Protein AF-0000000075095944 (afdb_homodimer)

Nearest PDB structures (foldseek):
  3bt4-assembly1_A  TM=8.908E-01  e=9.122E-13  Antheraea mylitta
  3zxb-assembly1_A  TM=4.868E-01  e=3.967E-02  Cupiennius salei
  3bt4-assembly1_A  TM=8.916E-01  e=9.122E-13  Antheraea mylitta
  3zxb-assembly1_A  TM=4.865E-01  e=3.967E-02  Cupiennius salei

Sequence (210 aa):
MRTSLVLLLLACVVAVAYGDLVCGSSYCRQHPCASPVAASSCRNPSVYRPNHAGKCACCPACVTFLSEGAACKTYSKELGETPSAICREPLRCVRGVCVKITPRRMRTSLVLLLLACVVAVAYGDLVCGSSYCRQHPCASPVAASSCRNPSVYRPNHAGKCACCPACVTFLSEGAACKTYSKELGETPSAICREPLRCVRGVCVKITPRR

Secondary structure (DSSP, 8-state):
-HHHHHHHHHHHHHHHTTTTTSSTTTHHHHS--SSPPPGGG--TT-EEEEEEESGGG-EEEEEEEEPTT-B-----TTTT---SEEEPTTEEEETTEEEE-----/-HHHHHHHHHHHHHHHTTTTTTTTTTHHHHS--SSPPPGGG--TT-EEEEEEESGGG-EEEEEEEEPTT-B-----TTTT---SEEEPTTEEEETTEEEE-----

pLDDT: mean 84.89, std 16.41, range [41.44, 97.81]

Organism: Spodoptera litura (NCBI:txid69820)

Foldseek 3Di:
DVVVVVVVVVVVVVPVCVPCPQCPPCNLVVPPDPDADDQVVADPPWGWDAQFFFALSSGIDTAHEDEFFDFDDDDDSNVRDGDRYAHDPPWHQDPRGTHRDPPPD/DVVVVVVVVVVVVVPVCVPCPQCPPCNLVVPPDPDADDQVVADPPWGWDAQFFFALSSGIDTAHEDEFFDFDDDDDSNVRDGDRYAHDPPWHQDPRGTHRDPPPD

Solvent-accessible surface area (backbone atoms only — not comparable to full-atom values): 11762 Å² tota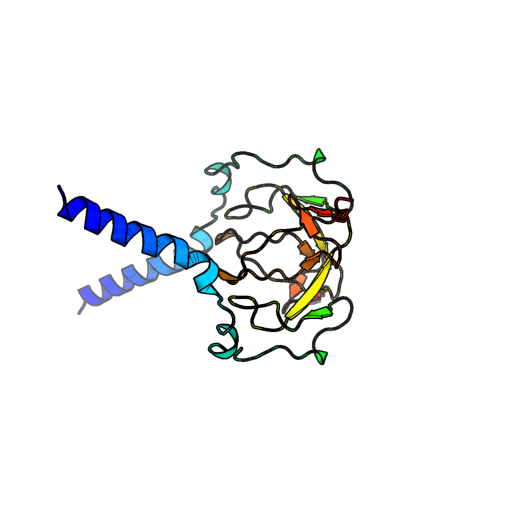l; per-residue (Å²): 113,71,64,58,50,53,54,51,55,56,57,55,65,61,56,70,58,50,72,75,48,70,50,40,96,57,40,47,79,78,52,66,64,91,78,61,60,56,63,85,74,35,45,78,67,16,40,63,36,66,66,42,22,47,62,50,20,49,21,30,36,52,27,19,72,34,54,80,42,20,27,34,70,87,68,45,33,74,77,31,45,51,75,24,57,44,48,36,83,80,31,39,68,54,96,41,25,12,35,77,69,70,76,80,125,114,70,66,58,47,53,53,51,54,57,55,56,65,60,56,69,58,50,73,75,48,70,44,48,96,55,39,45,79,77,52,66,63,90,77,62,61,58,64,85,73,34,45,77,68,16,39,64,37,70,65,42,22,49,62,51,20,48,21,32,36,50,27,20,70,34,52,78,40,21,24,35,70,89,68,47,32,76,78,31,44,52,74,24,56,44,50,38,83,82,32,38,68,53,95,40,24,14,36,76,70,71,76,82,125

InterPro domains:
  IPR021066 Fungal protease inhibitor-1 [PF12190] (12-101)
  IPR053741 Serine and fungal protease inhibitor [G3DSA:2.10.80.20] (20-105)

Radius of gyration: 22.37 Å; Cα contacts (8 Å, |Δi|>4): 365; chains: 2; bounding box: 51×60×60 Å

Structure (mmCIF, N/CA/C/O backbone):
data_AF-0000000075095944-model_v1
#
loop_
_entity.id
_entity.type
_entity.pdbx_description
1 polymer 'Fungal protease inhibitor-1-like'
#
loop_
_atom_site.group_PDB
_atom_site.id
_atom_site.type_symbol
_atom_site.label_atom_id
_atom_site.label_alt_id
_atom_site.label_comp_id
_atom_site.label_asym_id
_atom_site.label_entity_id
_atom_site.label_seq_id
_atom_site.pdbx_PDB_ins_code
_atom_site.Cartn_x
_atom_site.Cartn_y
_atom_site.Cartn_z
_atom_site.occupancy
_atom_site.B_iso_or_equiv
_atom_site.auth_seq_id
_atom_site.auth_comp_id
_atom_site.auth_asym_id
_atom_site.auth_atom_id
_atom_site.pdbx_PDB_model_num
ATOM 1 N N . MET A 1 1 ? 21.328 -34.875 32.5 1 42.09 1 MET A N 1
ATOM 2 C CA . MET A 1 1 ? 21.75 -34.031 31.375 1 42.09 1 MET A CA 1
ATOM 3 C C . MET A 1 1 ? 21.156 -34.531 30.062 1 42.09 1 MET A C 1
ATOM 5 O O . MET A 1 1 ? 21.141 -33.812 29.062 1 42.09 1 MET A O 1
ATOM 9 N N . ARG A 1 2 ? 20.922 -35.938 30.031 1 61.09 2 ARG A N 1
ATOM 10 C CA . ARG A 1 2 ? 20.484 -36.5 28.75 1 61.09 2 ARG A CA 1
ATOM 11 C C . ARG A 1 2 ? 19.062 -36.062 28.422 1 61.09 2 ARG A C 1
ATOM 13 O O . ARG A 1 2 ? 18.703 -35.906 27.25 1 61.09 2 ARG A O 1
ATOM 20 N N . THR A 1 3 ? 18.25 -35.812 29.328 1 66 3 THR A N 1
ATOM 21 C CA . THR A 1 3 ? 16.859 -35.469 29.109 1 66 3 THR A CA 1
ATOM 22 C C . THR A 1 3 ? 16.734 -34 28.688 1 66 3 THR A C 1
ATOM 24 O O . THR A 1 3 ? 15.859 -33.656 27.891 1 66 3 THR A O 1
ATOM 27 N N . SER A 1 4 ? 17.688 -33.281 29.203 1 66.62 4 SER A N 1
ATOM 28 C CA . SER A 1 4 ? 17.625 -31.859 28.844 1 66.62 4 SER A CA 1
ATOM 29 C C . SER A 1 4 ? 18.016 -31.641 27.391 1 66.62 4 SER A C 1
ATOM 31 O O . SER A 1 4 ? 17.5 -30.75 26.734 1 66.62 4 SER A O 1
ATOM 33 N N . LEU A 1 5 ? 18.859 -32.562 26.938 1 61.19 5 LEU A N 1
ATOM 34 C CA . LEU A 1 5 ? 19.297 -32.438 25.562 1 61.19 5 LEU A CA 1
ATOM 35 C C . LEU A 1 5 ? 18.203 -32.844 24.578 1 61.19 5 LEU A C 1
ATOM 37 O O . LEU A 1 5 ? 18.016 -32.219 23.531 1 61.19 5 LEU A O 1
ATOM 41 N N . VAL A 1 6 ? 17.406 -33.844 24.984 1 63.25 6 VAL A N 1
ATOM 42 C CA . VAL A 1 6 ? 16.344 -34.344 24.125 1 63.25 6 VAL A CA 1
ATOM 43 C C . VAL A 1 6 ? 15.211 -33.312 24.078 1 63.25 6 VAL A C 1
ATOM 45 O O . VAL A 1 6 ? 14.641 -33.062 23.016 1 63.25 6 VAL A O 1
ATOM 48 N N . LEU A 1 7 ? 15.016 -32.625 25.141 1 63.16 7 LEU A N 1
ATOM 49 C CA . LEU A 1 7 ? 13.977 -31.609 25.172 1 63.16 7 LEU A CA 1
ATOM 50 C C . LEU A 1 7 ? 14.398 -30.391 24.359 1 63.16 7 LEU A C 1
ATOM 52 O O . LEU A 1 7 ? 13.578 -29.797 23.656 1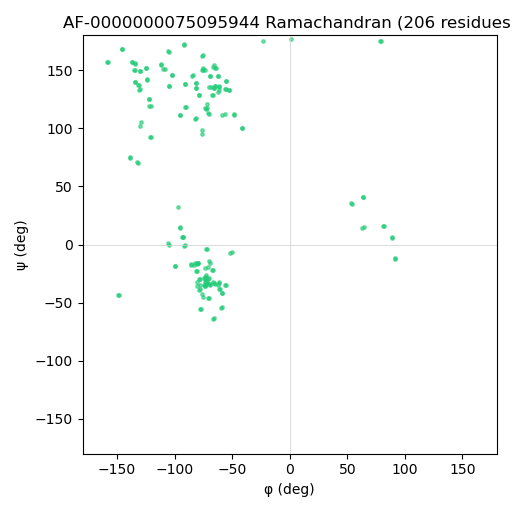 63.16 7 LEU A O 1
ATOM 56 N N . LEU A 1 8 ? 15.727 -30.172 24.375 1 62.16 8 LEU A N 1
ATOM 57 C CA . LEU A 1 8 ? 16.234 -29.062 23.578 1 62.16 8 LEU A CA 1
ATOM 58 C C . LEU A 1 8 ? 16.203 -29.406 22.094 1 62.16 8 LEU A C 1
ATOM 60 O O . LEU A 1 8 ? 15.906 -28.531 21.266 1 62.16 8 LEU A O 1
ATOM 64 N N . LEU A 1 9 ? 16.453 -30.672 21.719 1 60.34 9 LEU A N 1
ATOM 65 C CA . LEU A 1 9 ? 16.422 -31.094 20.312 1 60.34 9 LEU A CA 1
ATOM 66 C C . LEU A 1 9 ? 14.992 -31.062 19.781 1 60.34 9 LEU A C 1
ATOM 68 O O . LEU A 1 9 ? 14.766 -30.688 18.625 1 60.34 9 LEU A O 1
ATOM 72 N N . LEU A 1 10 ? 14.008 -31.359 20.594 1 57.88 10 LEU A N 1
ATOM 73 C CA . LEU A 1 10 ? 12.617 -31.359 20.156 1 57.88 10 LEU A CA 1
ATOM 74 C C . LEU A 1 10 ? 12.102 -29.938 20 1 57.88 10 LEU A C 1
ATOM 76 O O . LEU A 1 10 ? 11.32 -29.656 19.078 1 57.88 10 LEU A O 1
ATOM 80 N N . ALA A 1 11 ? 12.641 -29.016 20.766 1 58.44 11 ALA A N 1
ATOM 81 C CA . ALA A 1 11 ? 12.195 -27.625 20.672 1 58.44 11 ALA A CA 1
ATOM 82 C C . ALA A 1 11 ? 12.719 -26.969 19.391 1 58.44 11 ALA A C 1
ATOM 84 O O . ALA A 1 11 ? 12.047 -26.125 18.797 1 58.44 11 ALA A O 1
ATOM 85 N N . CYS A 1 12 ? 13.852 -27.375 18.875 1 54.91 12 CYS A N 1
ATOM 86 C CA . CYS A 1 12 ? 14.453 -26.734 17.719 1 54.91 12 CYS A CA 1
ATOM 87 C C . CYS A 1 12 ? 13.758 -27.156 16.422 1 54.91 12 CYS A C 1
ATOM 89 O O . CYS A 1 12 ? 13.773 -26.422 15.438 1 54.91 12 CYS A O 1
ATOM 91 N N . VAL A 1 13 ? 13.367 -28.406 16.312 1 54.84 13 VAL A N 1
ATOM 92 C CA . VAL A 1 13 ? 12.766 -28.906 15.086 1 54.84 13 VAL A CA 1
ATOM 93 C C . VAL A 1 13 ? 11.406 -28.25 14.867 1 54.84 13 VAL A C 1
ATOM 95 O O . VAL A 1 13 ? 10.867 -28.266 13.758 1 54.84 13 VAL A O 1
ATOM 98 N N . VAL A 1 14 ? 10.773 -27.734 15.945 1 53.66 14 VAL A N 1
ATOM 99 C CA . VAL A 1 14 ? 9.43 -27.203 15.766 1 53.66 14 VAL A CA 1
ATOM 100 C C . VAL A 1 14 ? 9.5 -25.797 15.188 1 53.66 14 VAL A C 1
ATOM 102 O O . VAL A 1 14 ? 8.492 -25.25 14.75 1 53.66 14 VAL A O 1
ATOM 105 N N . ALA A 1 15 ? 10.617 -25.125 15.367 1 50.12 15 ALA A N 1
ATOM 106 C CA . ALA A 1 15 ? 10.656 -23.734 14.93 1 50.12 15 ALA A CA 1
ATOM 107 C C . ALA A 1 15 ? 10.773 -23.656 13.406 1 50.12 15 ALA A C 1
ATOM 109 O O . ALA A 1 15 ? 10.289 -22.703 12.797 1 50.12 15 ALA A O 1
ATOM 110 N N . VAL A 1 16 ? 11.617 -24.422 12.734 1 51.78 16 VAL A N 1
ATOM 111 C CA . VAL A 1 16 ? 11.898 -24.25 11.312 1 51.78 16 VAL A CA 1
ATOM 112 C C . VAL A 1 16 ? 10.625 -24.469 10.5 1 51.78 16 VAL A C 1
ATOM 114 O O . VAL A 1 16 ? 10.469 -23.906 9.414 1 51.78 16 VAL A O 1
ATOM 117 N N . ALA A 1 17 ? 9.805 -25.312 10.875 1 49.69 17 ALA A N 1
ATOM 118 C CA . ALA A 1 17 ? 8.664 -25.656 10.031 1 49.69 17 ALA A CA 1
ATOM 119 C C . ALA A 1 17 ? 7.645 -24.516 10 1 49.69 17 ALA A C 1
ATOM 121 O O . ALA A 1 17 ? 6.645 -24.594 9.281 1 49.69 17 ALA A O 1
ATOM 122 N N . TYR A 1 18 ? 7.852 -23.453 10.758 1 48.62 18 TYR A N 1
ATOM 123 C CA . TYR A 1 18 ? 6.766 -22.5 10.914 1 48.62 18 TYR A CA 1
ATOM 124 C C . TYR A 1 18 ? 6.68 -21.562 9.703 1 48.62 18 TYR A C 1
ATOM 126 O O . TYR A 1 18 ? 5.617 -21.016 9.414 1 48.62 18 TYR A O 1
ATOM 134 N N . GLY A 1 19 ? 7.766 -21.156 9.07 1 49.22 19 GLY A N 1
ATOM 135 C CA . GLY A 1 19 ? 7.652 -20.172 8.008 1 49.22 19 GLY A CA 1
ATOM 136 C C . GLY A 1 19 ? 6.891 -20.672 6.801 1 49.22 19 GLY A C 1
ATOM 137 O O . GLY A 1 19 ? 6.121 -19.922 6.188 1 49.22 19 GLY A O 1
ATOM 138 N N . ASP A 1 20 ? 7.352 -21.719 6.051 1 51.78 20 ASP A N 1
ATOM 139 C CA . ASP A 1 20 ? 6.66 -22.406 4.965 1 51.78 20 ASP A CA 1
ATOM 140 C C . ASP A 1 20 ? 5.254 -22.828 5.387 1 51.78 20 ASP A C 1
ATOM 142 O O . ASP A 1 20 ? 4.387 -23.047 4.539 1 51.78 20 ASP A O 1
ATOM 146 N N . LEU A 1 21 ? 4.957 -22.641 6.617 1 65.81 21 LEU A N 1
ATOM 147 C CA . LEU A 1 21 ? 3.857 -23.328 7.281 1 65.81 21 LEU A CA 1
ATOM 148 C C . LEU A 1 21 ? 2.625 -22.438 7.359 1 65.81 21 LEU A C 1
ATOM 150 O O . LEU A 1 21 ? 1.493 -22.922 7.289 1 65.81 21 LEU A O 1
ATOM 154 N N . VAL A 1 22 ? 2.809 -21.047 7.184 1 81.12 22 VAL A N 1
ATOM 155 C CA . VAL A 1 22 ? 1.573 -20.312 7.449 1 81.12 22 VAL A CA 1
ATOM 156 C C . VAL A 1 22 ? 0.627 -20.453 6.258 1 81.12 22 VAL A C 1
ATOM 158 O O . VAL A 1 22 ? -0.536 -20.828 6.422 1 81.12 22 VAL A O 1
ATOM 161 N N . CYS A 1 23 ? 1.106 -20.062 4.945 1 88.5 23 CYS A N 1
ATOM 162 C CA . CYS A 1 23 ? 0.227 -20.094 3.783 1 88.5 23 CYS A CA 1
ATOM 163 C C . CYS A 1 23 ? 0.398 -21.375 2.992 1 88.5 23 CYS A C 1
ATOM 165 O O . CYS A 1 23 ? -0.165 -21.531 1.905 1 88.5 23 CYS A O 1
ATOM 167 N N . GLY A 1 24 ? 0.68 -22.469 3.48 1 83.62 24 GLY A N 1
ATOM 168 C CA . GLY A 1 24 ? 0.837 -23.719 2.76 1 83.62 24 GLY A CA 1
ATOM 169 C C . GLY A 1 24 ? 0.109 -23.734 1.429 1 83.62 24 GLY A C 1
ATOM 170 O O . GLY A 1 24 ? -0.622 -22.797 1.102 1 83.62 24 GLY A O 1
ATOM 171 N N . SER A 1 25 ? 0.213 -24.812 0.516 1 87.69 25 SER A N 1
ATOM 172 C CA . SER A 1 25 ? -0.379 -24.922 -0.813 1 87.69 25 SER A CA 1
ATOM 173 C C . SER A 1 25 ? -1.892 -25.094 -0.732 1 87.69 25 SER A C 1
ATOM 175 O O . SER A 1 25 ? -2.605 -24.828 -1.698 1 87.69 25 SER A O 1
ATOM 177 N N . SER A 1 26 ? -2.342 -25.484 0.381 1 91.31 26 SER A N 1
ATOM 178 C CA . SER A 1 26 ? -3.768 -25.766 0.498 1 91.31 26 SER A CA 1
ATOM 179 C C . SER A 1 26 ? -4.492 -24.672 1.266 1 91.31 26 SER A C 1
ATOM 181 O O . SER A 1 26 ? -5.715 -24.703 1.404 1 91.31 26 SER A O 1
ATOM 183 N N . TYR A 1 27 ? -3.781 -23.688 1.665 1 94.06 27 TYR A N 1
ATOM 184 C CA . TYR A 1 27 ? -4.359 -22.688 2.555 1 94.06 27 TYR A CA 1
ATOM 185 C C . TYR A 1 27 ? -5.566 -22.016 1.909 1 94.06 27 TYR A C 1
ATOM 187 O O . TYR A 1 27 ? -6.637 -21.938 2.516 1 94.06 27 TYR A O 1
ATOM 195 N N . CYS A 1 28 ? -5.434 -21.469 0.75 1 94.94 28 CYS A N 1
ATOM 196 C CA . CYS A 1 28 ? -6.504 -20.734 0.092 1 94.94 28 CYS A CA 1
ATOM 197 C C . CYS A 1 28 ? -7.723 -21.625 -0.142 1 94.94 28 CYS A C 1
ATOM 199 O O . CYS A 1 28 ? -8.859 -21.156 -0.062 1 94.94 28 CYS A O 1
ATOM 201 N N . ARG A 1 29 ? -7.566 -22.922 -0.505 1 94.44 29 ARG A N 1
ATOM 202 C CA . ARG A 1 29 ? -8.672 -23.859 -0.665 1 94.44 29 ARG A CA 1
ATOM 203 C C . ARG A 1 29 ? -9.469 -24 0.63 1 94.44 29 ARG A C 1
ATOM 205 O O . ARG A 1 29 ? -10.695 -24.109 0.604 1 94.44 29 ARG A O 1
ATOM 212 N N . GLN A 1 30 ? -8.805 -24.062 1.693 1 94.69 30 GLN A N 1
ATOM 213 C CA . GLN A 1 30 ? -9.422 -24.266 3 1 94.69 30 GLN A CA 1
ATOM 214 C C . GLN A 1 30 ? -10 -22.953 3.541 1 94.69 30 GLN A C 1
ATOM 216 O O . GLN A 1 30 ? -10.797 -22.969 4.48 1 94.69 30 GLN A O 1
ATOM 221 N N . HIS A 1 31 ? -9.602 -21.797 2.979 1 94.25 31 HIS A N 1
ATOM 222 C CA . HIS A 1 31 ? -10.047 -20.484 3.42 1 94.25 31 HIS A CA 1
ATOM 223 C C . HIS A 1 31 ? -10.492 -19.625 2.24 1 94.25 31 HIS A C 1
ATOM 225 O O . HIS A 1 31 ? -9.82 -18.656 1.885 1 94.25 31 HIS A O 1
ATOM 231 N N . PRO A 1 32 ? -11.602 -19.969 1.631 1 93.69 32 PRO A N 1
ATOM 232 C CA . PRO A 1 32 ? -12.078 -19.203 0.47 1 93.69 32 PRO A CA 1
ATOM 233 C C . PRO A 1 32 ? -12.484 -17.781 0.825 1 93.69 32 PRO A C 1
ATOM 235 O O . PRO A 1 32 ? -12.867 -17.5 1.967 1 93.69 32 PRO A O 1
ATOM 238 N N . CYS A 1 33 ? -12.406 -16.906 -0.17 1 94 33 CYS A N 1
ATOM 239 C CA . CYS A 1 33 ? -12.805 -15.516 0.027 1 94 33 CYS A CA 1
ATOM 240 C C . CYS A 1 33 ? -14.312 -15.391 0.191 1 94 33 CYS A C 1
ATOM 242 O O . CYS A 1 33 ? -15.07 -16.047 -0.523 1 94 33 CYS A O 1
ATOM 244 N N . ALA A 1 34 ? -14.773 -14.648 1.104 1 92.5 34 ALA A N 1
ATOM 245 C CA . ALA A 1 34 ? -16.203 -14.492 1.368 1 92.5 34 ALA A CA 1
ATOM 246 C C . ALA A 1 34 ? -16.891 -13.711 0.248 1 92.5 34 ALA A C 1
ATOM 248 O O . ALA A 1 34 ? -17.984 -14.078 -0.195 1 92.5 34 ALA A O 1
ATOM 249 N N . SER A 1 35 ? -16.312 -12.562 -0.228 1 92.38 35 SER A N 1
ATOM 250 C CA . SER A 1 35 ? -16.891 -11.711 -1.261 1 92.38 35 SER A CA 1
ATOM 251 C C . SER A 1 35 ? -15.82 -11.227 -2.234 1 92.38 35 SER A C 1
ATOM 253 O O . SER A 1 35 ? -15.406 -10.062 -2.186 1 92.38 35 SER A O 1
ATOM 255 N N . PRO A 1 36 ? -15.398 -12.156 -3.107 1 95.12 36 PRO A N 1
ATOM 256 C CA . PRO A 1 36 ? -14.344 -11.773 -4.051 1 95.12 36 PRO A CA 1
ATOM 257 C C . PRO A 1 36 ? -14.797 -10.711 -5.047 1 95.12 36 PRO A C 1
ATOM 259 O O . PRO A 1 36 ? -15.93 -10.758 -5.527 1 95.12 36 PRO A O 1
ATOM 262 N N . VAL A 1 37 ? -13.914 -9.719 -5.219 1 94.94 37 VAL A N 1
ATOM 263 C CA . VAL A 1 37 ? -14.211 -8.688 -6.207 1 94.94 37 VAL A CA 1
ATOM 264 C C . VAL A 1 37 ? -14.297 -9.312 -7.598 1 94.94 37 VAL A C 1
ATOM 266 O O . VAL A 1 37 ? -13.539 -10.227 -7.922 1 94.94 37 VAL A O 1
ATOM 269 N N . ALA A 1 38 ? -15.18 -8.797 -8.414 1 96.31 38 ALA A N 1
ATOM 270 C CA . ALA A 1 38 ? -15.312 -9.273 -9.789 1 96.31 38 ALA A CA 1
ATOM 271 C C . ALA A 1 38 ? -14.32 -8.578 -10.711 1 96.31 38 ALA A C 1
ATOM 273 O O . ALA A 1 38 ? -13.992 -7.41 -10.508 1 96.31 38 ALA A O 1
ATOM 274 N N . ALA A 1 39 ? -13.812 -9.344 -11.734 1 96.56 39 ALA A N 1
ATOM 275 C CA . ALA A 1 39 ? -12.891 -8.773 -12.711 1 96.56 39 ALA A CA 1
ATOM 276 C C . ALA A 1 39 ? -13.484 -7.535 -13.375 1 96.56 39 ALA A C 1
ATOM 278 O O . ALA A 1 39 ? -12.781 -6.562 -13.648 1 96.56 39 ALA A O 1
ATOM 279 N N . SER A 1 40 ? -14.805 -7.555 -13.586 1 96.5 40 SER A N 1
ATOM 280 C CA . SER A 1 40 ? -15.5 -6.469 -14.273 1 96.5 40 SER A CA 1
ATOM 281 C C . SER A 1 40 ? -15.531 -5.207 -13.422 1 96.5 40 SER A C 1
ATOM 283 O O . SER A 1 40 ? -15.797 -4.117 -13.93 1 96.5 40 SER A O 1
ATOM 285 N N . SER A 1 41 ? -15.25 -5.336 -12.133 1 95.38 41 SER A N 1
ATOM 286 C CA . SER A 1 41 ? -15.305 -4.188 -11.242 1 95.38 41 SER A CA 1
ATOM 287 C C . SER A 1 41 ? -14.047 -3.328 -11.367 1 95.38 41 SER A C 1
ATOM 289 O O . SER A 1 41 ? -14.016 -2.189 -10.898 1 95.38 41 SER A O 1
ATOM 291 N N . CYS A 1 42 ? -12.992 -3.852 -11.953 1 96.88 42 CYS A N 1
ATOM 292 C CA . CYS A 1 42 ? -11.742 -3.119 -12.133 1 96.88 42 CYS A CA 1
ATOM 293 C C . CYS A 1 42 ? -11.727 -2.396 -13.477 1 96.88 42 CYS A C 1
ATOM 295 O O . CYS A 1 42 ? -11.852 -3.027 -14.531 1 96.88 42 CYS A O 1
ATOM 297 N N . ARG A 1 43 ? -11.641 -1.115 -13.289 1 95.12 43 ARG A N 1
ATOM 298 C CA . ARG A 1 43 ? -11.625 -0.315 -14.516 1 95.12 43 ARG A CA 1
ATOM 299 C C . ARG A 1 43 ? -10.266 0.342 -14.719 1 95.12 43 ARG A C 1
ATOM 301 O O . ARG A 1 43 ? -9.57 0.673 -13.758 1 95.12 43 ARG A O 1
ATOM 308 N N . ASN A 1 44 ? -10.008 0.609 -15.922 1 94.94 44 ASN A N 1
ATOM 309 C CA . ASN A 1 44 ? -8.758 1.302 -16.219 1 94.94 44 ASN A CA 1
ATOM 310 C C . ASN A 1 44 ? -8.617 2.574 -15.383 1 94.94 44 ASN A C 1
ATOM 312 O O . ASN A 1 44 ? -9.57 3.34 -15.242 1 94.94 44 ASN A O 1
ATOM 316 N N . PRO A 1 45 ? -7.422 2.84 -14.734 1 96.06 45 PRO A N 1
ATOM 317 C CA . PRO A 1 45 ? -6.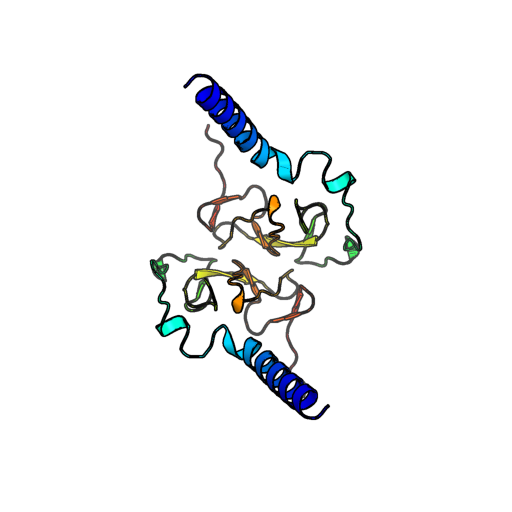133 2.18 -14.969 1 96.06 45 PRO A CA 1
ATOM 318 C C . PRO A 1 45 ? -5.898 1 -14.031 1 96.06 45 PRO A C 1
ATOM 320 O O . PRO A 1 45 ? -4.812 0.411 -14.031 1 96.06 45 PRO A O 1
ATOM 323 N N . SER A 1 46 ? -6.879 0.631 -13.234 1 96 46 SER A N 1
ATOM 324 C CA . SER A 1 46 ? -6.723 -0.5 -12.328 1 96 46 SER A CA 1
ATOM 325 C C . SER A 1 46 ? -6.809 -1.826 -13.078 1 96 46 SER A C 1
ATOM 327 O O . SER A 1 46 ? -7.461 -1.915 -14.125 1 96 46 SER A O 1
ATOM 329 N N . VAL A 1 47 ? -6.105 -2.807 -12.539 1 96.69 47 VAL A N 1
ATOM 330 C CA . VAL A 1 47 ? -6.074 -4.125 -13.164 1 96.69 47 VAL A CA 1
ATOM 331 C C . VAL A 1 47 ? -6.516 -5.184 -12.156 1 96.69 47 VAL A C 1
ATOM 333 O O . VAL A 1 47 ? -6.156 -5.117 -10.977 1 96.69 47 VAL A O 1
ATOM 336 N N . TYR A 1 48 ? -7.293 -6.168 -12.742 1 97.31 48 TYR A N 1
ATOM 337 C CA . TYR A 1 48 ? -7.762 -7.27 -11.906 1 97.31 48 TYR A CA 1
ATOM 338 C C . TYR A 1 48 ? -6.652 -8.289 -11.68 1 97.31 48 TYR A C 1
ATOM 340 O O . TYR A 1 48 ? -6.027 -8.758 -12.633 1 97.31 48 TYR A O 1
ATOM 348 N N . ARG A 1 49 ? -6.441 -8.609 -10.406 1 96.5 49 ARG A N 1
ATOM 349 C CA . ARG A 1 49 ? -5.52 -9.68 -10.039 1 96.5 49 ARG A CA 1
ATOM 350 C C . ARG A 1 49 ? -6.223 -10.75 -9.211 1 96.5 49 ARG A C 1
ATOM 352 O O . ARG A 1 49 ? -6.73 -10.461 -8.125 1 96.5 49 ARG A O 1
ATOM 359 N N . PRO A 1 50 ? -6.164 -11.969 -9.609 1 94.94 50 PRO A N 1
ATOM 360 C CA . PRO A 1 50 ? -6.93 -13.016 -8.938 1 94.94 50 PRO A CA 1
ATOM 361 C C . PRO A 1 50 ? -6.352 -13.391 -7.57 1 94.94 50 PRO A C 1
ATOM 363 O O . PRO A 1 50 ? -7.082 -13.836 -6.688 1 94.94 50 PRO A O 1
ATOM 366 N N . ASN A 1 51 ? -5.078 -13.398 -7.348 1 92.38 51 ASN A N 1
ATOM 367 C CA . ASN A 1 51 ? -4.383 -13.719 -6.109 1 92.38 51 ASN A CA 1
ATOM 368 C C . ASN A 1 51 ? -3.541 -12.547 -5.613 1 92.38 51 ASN A C 1
ATOM 370 O O . ASN A 1 51 ? -2.361 -12.438 -5.953 1 92.38 51 ASN A O 1
ATOM 374 N N . HIS A 1 52 ? -4.297 -11.789 -4.742 1 94.25 52 HIS A N 1
ATOM 375 C CA . HIS A 1 52 ? -3.6 -10.562 -4.367 1 94.25 52 HIS A CA 1
ATOM 376 C C . HIS A 1 52 ? -3.961 -10.133 -2.949 1 94.25 52 HIS A C 1
ATOM 378 O O . HIS A 1 52 ? -3.086 -9.758 -2.17 1 94.25 52 HIS A O 1
ATOM 384 N N . ALA A 1 53 ? -5.195 -10.219 -2.658 1 93.31 53 ALA A N 1
ATOM 385 C CA . ALA A 1 53 ? -5.672 -9.641 -1.404 1 93.31 53 ALA A CA 1
ATOM 386 C C . ALA A 1 53 ? -5.969 -10.727 -0.376 1 93.31 53 ALA A C 1
ATOM 388 O O . ALA A 1 53 ? -6.008 -11.914 -0.713 1 93.31 53 ALA A O 1
ATOM 389 N N . GLY A 1 54 ? -6.129 -10.195 0.892 1 91.12 54 GLY A N 1
ATOM 390 C CA . GLY A 1 54 ? -6.406 -11.141 1.966 1 91.12 54 GLY A CA 1
ATOM 391 C C . GLY A 1 54 ? -5.172 -11.867 2.457 1 91.12 54 GLY A C 1
ATOM 392 O O . GLY A 1 54 ? -4.078 -11.672 1.921 1 91.12 54 GLY A O 1
ATOM 393 N N . LYS A 1 55 ? -5.473 -12.695 3.586 1 92.38 55 LYS A N 1
ATOM 394 C CA . LYS A 1 55 ? -4.375 -13.492 4.117 1 92.38 55 LYS A CA 1
ATOM 395 C C . LYS A 1 55 ? -3.865 -14.484 3.074 1 92.38 55 LYS A C 1
ATOM 397 O O . LYS A 1 55 ? -4.656 -15.125 2.381 1 92.38 55 LYS A O 1
ATOM 402 N N . CYS A 1 56 ? -2.5 -14.539 2.865 1 94.31 56 CYS A N 1
ATOM 403 C CA . CYS A 1 56 ? -1.789 -15.422 1.945 1 94.31 56 CYS A CA 1
ATOM 404 C C . CYS A 1 56 ? -2.166 -15.117 0.5 1 94.31 56 CYS A C 1
ATOM 406 O O . CYS A 1 56 ? -1.994 -15.961 -0.381 1 94.31 56 CYS A O 1
ATOM 408 N N . ALA A 1 57 ? -2.803 -13.914 0.303 1 93.88 57 ALA A N 1
ATOM 409 C CA . ALA A 1 57 ? -3.125 -13.414 -1.03 1 93.88 57 ALA A CA 1
ATOM 410 C C . ALA A 1 57 ? -4.109 -14.336 -1.741 1 93.88 57 ALA A C 1
ATOM 412 O O . ALA A 1 57 ? -3.969 -14.602 -2.938 1 93.88 57 ALA A O 1
ATOM 413 N N . CYS A 1 58 ? -5.098 -14.828 -1.021 1 95.94 58 CYS A N 1
ATOM 414 C CA . CYS A 1 58 ? -6.031 -15.805 -1.58 1 95.94 58 CYS A CA 1
ATOM 415 C C . CYS A 1 58 ? -7.133 -15.109 -2.369 1 95.94 58 CYS A C 1
ATOM 417 O O . CYS A 1 58 ? -7.832 -15.742 -3.162 1 95.94 58 CYS A O 1
ATOM 419 N N . CYS A 1 59 ? -7.359 -13.883 -2.219 1 96.88 59 CYS A N 1
ATOM 420 C CA . CYS A 1 59 ? -8.516 -13.18 -2.758 1 96.88 59 CYS A CA 1
ATOM 421 C C . CYS A 1 59 ? -8.117 -12.266 -3.906 1 96.88 59 CYS A C 1
ATOM 423 O O . CYS A 1 59 ? -6.984 -11.773 -3.949 1 96.88 59 CYS A O 1
ATOM 425 N N . PRO A 1 60 ? -9.039 -12.031 -4.84 1 97.19 60 PRO A N 1
ATOM 426 C CA . PRO A 1 60 ? -8.75 -11.086 -5.926 1 97.19 60 PRO A CA 1
ATOM 427 C C . PRO A 1 60 ? -8.82 -9.633 -5.48 1 97.19 60 PRO A C 1
ATOM 429 O O . PRO A 1 60 ? -9.367 -9.336 -4.414 1 97.19 60 PRO A O 1
ATOM 432 N N . ALA A 1 61 ? -8.258 -8.789 -6.254 1 96.75 61 ALA A N 1
ATOM 433 C CA . ALA A 1 61 ? -8.32 -7.352 -6.004 1 96.75 61 ALA A CA 1
ATOM 434 C C . ALA A 1 61 ? -8.055 -6.562 -7.285 1 96.75 61 ALA A C 1
ATOM 436 O O . ALA A 1 61 ? -7.523 -7.098 -8.258 1 96.75 61 ALA A O 1
ATOM 437 N N . CYS A 1 62 ? -8.539 -5.328 -7.293 1 97.31 62 CYS A N 1
ATOM 438 C CA . CYS A 1 62 ? -8.039 -4.355 -8.266 1 97.31 62 CYS A CA 1
ATOM 439 C C . CYS A 1 62 ? -6.723 -3.748 -7.801 1 97.31 62 CYS A C 1
ATOM 441 O O . CYS A 1 62 ? -6.586 -3.369 -6.633 1 97.31 62 CYS A O 1
ATOM 443 N N . VAL A 1 63 ? -5.793 -3.678 -8.703 1 97.5 63 VAL A N 1
ATOM 444 C CA . VAL A 1 63 ? -4.488 -3.156 -8.305 1 97.5 63 VAL A CA 1
ATOM 445 C C . VAL A 1 63 ? -4 -2.145 -9.344 1 97.5 63 VAL A C 1
ATOM 447 O O . VAL A 1 63 ? -4.484 -2.127 -10.477 1 97.5 63 VAL A O 1
ATOM 450 N N . THR A 1 64 ? -3.139 -1.28 -8.914 1 97.69 64 THR A N 1
ATOM 451 C CA . THR A 1 64 ? -2.451 -0.339 -9.789 1 97.69 64 THR A CA 1
ATOM 452 C C . THR A 1 64 ? -1.001 -0.762 -10.008 1 97.69 64 THR A C 1
ATOM 454 O O . THR A 1 64 ? -0.306 -1.124 -9.055 1 97.69 64 THR A O 1
ATOM 457 N N . PHE A 1 65 ? -0.586 -0.658 -11.273 1 97.12 65 PHE A N 1
ATOM 458 C CA . PHE A 1 65 ? 0.796 -1.011 -11.57 1 97.12 65 PHE A CA 1
ATOM 459 C C . PHE A 1 65 ? 1.703 0.209 -11.461 1 97.12 65 PHE A C 1
ATOM 461 O O . PHE A 1 65 ? 1.346 1.298 -11.914 1 97.12 65 PHE A O 1
ATOM 468 N N . LEU A 1 66 ? 2.811 -0.061 -10.883 1 97.31 66 LEU A N 1
ATOM 469 C CA . LEU A 1 66 ? 3.83 0.97 -10.734 1 97.31 66 LEU A CA 1
ATOM 470 C C . LEU A 1 66 ? 4.941 0.791 -11.766 1 97.31 66 LEU A C 1
ATOM 472 O O . LEU A 1 66 ? 5.332 -0.337 -12.07 1 97.31 66 LEU A O 1
ATOM 476 N N . SER A 1 67 ? 5.453 1.889 -12.188 1 96.25 67 SER A N 1
ATOM 477 C CA . SER A 1 67 ? 6.5 1.862 -13.203 1 96.25 67 SER A CA 1
ATOM 478 C C . SER A 1 67 ? 7.887 1.833 -12.57 1 96.25 67 SER A C 1
ATOM 480 O O . SER A 1 67 ? 8.016 1.936 -11.352 1 96.25 67 SER A O 1
ATOM 482 N N . GLU A 1 68 ? 8.875 1.636 -13.531 1 96.75 68 GLU A N 1
ATOM 483 C CA . GLU A 1 68 ? 10.266 1.634 -13.078 1 96.75 68 GLU A CA 1
ATOM 484 C C . GLU A 1 68 ? 10.609 2.93 -12.352 1 96.75 68 GLU A C 1
ATOM 486 O O . GLU A 1 68 ? 10.227 4.016 -12.797 1 96.75 68 GLU A O 1
ATOM 491 N N . GLY A 1 69 ? 11.289 2.779 -11.172 1 97 69 GLY A N 1
ATOM 492 C CA . GLY A 1 69 ? 11.711 3.941 -10.398 1 97 69 GLY A CA 1
ATOM 493 C C . GLY A 1 69 ? 10.695 4.371 -9.359 1 97 69 GLY A C 1
ATOM 494 O O . GLY A 1 69 ? 11 5.184 -8.484 1 97 69 GLY A O 1
ATOM 495 N N . ALA A 1 70 ? 9.508 3.832 -9.453 1 97.81 70 ALA A N 1
ATOM 496 C CA . ALA A 1 70 ? 8.445 4.211 -8.531 1 97.81 70 ALA A CA 1
ATOM 497 C C . ALA A 1 70 ? 8.734 3.705 -7.121 1 97.81 70 ALA A C 1
ATOM 499 O O . ALA A 1 70 ? 9.344 2.646 -6.949 1 97.81 70 ALA A O 1
ATOM 500 N N . ALA A 1 71 ? 8.32 4.527 -6.133 1 97.38 71 ALA A N 1
ATOM 501 C CA . ALA A 1 71 ? 8.375 4.066 -4.746 1 97.38 71 ALA A CA 1
ATOM 502 C C . ALA A 1 71 ? 7.434 2.889 -4.523 1 97.38 71 ALA A C 1
ATOM 504 O O . ALA A 1 71 ? 6.305 2.887 -5.02 1 97.38 71 ALA A O 1
ATOM 505 N N . CYS A 1 72 ? 7.898 1.922 -3.83 1 96 72 CYS A N 1
ATOM 506 C CA . CYS A 1 72 ? 7.125 0.718 -3.543 1 96 72 CYS A CA 1
ATOM 507 C C . CYS A 1 72 ? 7.461 0.172 -2.16 1 96 72 CYS A C 1
ATOM 509 O O . CYS A 1 72 ? 8.297 0.734 -1.453 1 96 72 CYS A O 1
ATOM 511 N N . LYS A 1 73 ? 6.641 -0.777 -1.715 1 91.06 73 LYS A N 1
ATOM 512 C CA . LYS A 1 73 ? 6.871 -1.48 -0.457 1 91.06 73 LYS A CA 1
ATOM 513 C C . LYS A 1 73 ? 6.68 -2.986 -0.626 1 91.06 73 LYS A C 1
ATOM 515 O O . LYS A 1 73 ? 5.84 -3.426 -1.413 1 91.06 73 LYS A O 1
ATOM 520 N N . THR A 1 74 ? 7.59 -3.646 0.041 1 88.25 74 THR A N 1
ATOM 521 C CA . THR A 1 74 ? 7.402 -5.09 0.113 1 88.25 74 THR A CA 1
ATOM 522 C C . THR A 1 74 ? 6.398 -5.453 1.201 1 88.25 74 THR A C 1
ATOM 524 O O . THR A 1 74 ? 6.438 -4.898 2.301 1 88.25 74 THR A O 1
ATOM 527 N N . TYR A 1 75 ? 5.52 -6.457 0.861 1 85.44 75 TYR A N 1
ATOM 528 C CA . TYR A 1 75 ? 4.441 -6.805 1.78 1 85.44 75 TYR A CA 1
ATOM 529 C C . TYR A 1 75 ? 4.469 -8.289 2.121 1 85.44 75 TYR A C 1
ATOM 531 O O . TYR A 1 75 ? 4.914 -9.109 1.314 1 85.44 75 TYR A O 1
ATOM 539 N N . SER A 1 76 ? 3.963 -8.547 3.33 1 87.69 76 SER A N 1
ATOM 540 C CA . SER A 1 76 ? 3.871 -9.93 3.779 1 87.69 76 SER A CA 1
ATOM 541 C C . SER A 1 76 ? 2.488 -10.508 3.508 1 87.69 76 SER A C 1
ATOM 543 O O . SER A 1 76 ? 1.514 -10.141 4.168 1 87.69 76 SER A O 1
ATOM 545 N N . LYS A 1 77 ? 2.463 -11.461 2.561 1 87 77 LYS A N 1
ATOM 546 C CA . LYS A 1 77 ? 1.183 -12.102 2.285 1 87 77 LYS A CA 1
ATOM 547 C C . LYS A 1 77 ? 0.711 -12.922 3.482 1 87 77 LYS A C 1
ATOM 549 O O . LYS A 1 77 ? -0.492 -13.07 3.705 1 87 77 LYS A O 1
ATOM 554 N N . GLU A 1 78 ? 1.703 -13.5 4.242 1 89.38 78 GLU A N 1
ATOM 555 C CA . GLU A 1 78 ? 1.376 -14.289 5.418 1 89.38 78 GLU A CA 1
ATOM 556 C C . GLU A 1 78 ? 0.647 -13.453 6.465 1 89.38 78 GLU A C 1
ATOM 558 O O . GLU A 1 78 ? -0.211 -13.961 7.191 1 89.38 78 GLU A O 1
ATOM 563 N N . LEU A 1 79 ? 0.999 -12.188 6.504 1 87.06 79 LEU A N 1
ATOM 564 C CA . LEU A 1 79 ? 0.38 -11.312 7.488 1 87.06 79 LEU A CA 1
ATOM 565 C C . LEU A 1 79 ? -0.859 -10.633 6.914 1 87.06 79 LEU A C 1
ATOM 567 O O . LEU A 1 79 ? -1.536 -9.875 7.605 1 87.06 79 LEU A O 1
ATOM 571 N N . GLY A 1 80 ? -1.136 -10.922 5.656 1 86.56 80 GLY A N 1
ATOM 572 C CA . GLY A 1 80 ? -2.318 -10.352 5.031 1 86.56 80 GLY A CA 1
ATOM 573 C C . GLY A 1 80 ? -2.105 -8.93 4.535 1 86.56 80 GLY A C 1
ATOM 574 O O . GLY A 1 80 ? -3.068 -8.188 4.328 1 86.56 80 GLY A O 1
ATOM 575 N N . GLU A 1 81 ? -0.813 -8.516 4.426 1 85.25 81 GLU A N 1
ATOM 576 C CA . GLU A 1 81 ? -0.526 -7.195 3.871 1 85.25 81 GLU A CA 1
ATOM 577 C C . GLU A 1 81 ? -0.778 -7.164 2.367 1 85.25 81 GLU A C 1
ATOM 579 O O . GLU A 1 81 ? -0.226 -7.977 1.622 1 85.25 81 GLU A O 1
ATOM 584 N N . THR A 1 82 ? -1.633 -6.34 1.926 1 85.75 82 THR A N 1
ATOM 585 C CA . THR A 1 82 ? -2.062 -6.332 0.532 1 85.75 82 THR A CA 1
ATOM 586 C C . THR A 1 82 ? -1.992 -4.926 -0.049 1 85.75 82 THR A C 1
ATOM 588 O O . THR A 1 82 ? -2.932 -4.141 0.096 1 85.75 82 THR A O 1
ATOM 591 N N . PRO A 1 83 ? -0.985 -4.656 -0.803 1 89.81 83 PRO A N 1
ATOM 592 C CA . PRO A 1 83 ? -0.881 -3.312 -1.374 1 89.81 83 PRO A CA 1
ATOM 593 C C . PRO A 1 83 ? -1.874 -3.076 -2.51 1 89.81 83 PRO A C 1
ATOM 595 O O . PRO A 1 83 ? -2.268 -4.02 -3.197 1 89.81 83 PRO A O 1
ATOM 598 N N . SER A 1 84 ? -2.275 -1.832 -2.654 1 92.44 84 SER A N 1
ATOM 599 C CA . SER A 1 84 ? -3.156 -1.484 -3.764 1 92.44 84 SER A CA 1
ATOM 600 C C . SER A 1 84 ? -2.357 -1.19 -5.031 1 92.44 84 SER A C 1
ATOM 602 O O . SER A 1 84 ? -2.916 -1.155 -6.129 1 92.44 84 SER A O 1
ATOM 604 N N . ALA A 1 85 ? -1.089 -0.94 -4.848 1 96.06 85 ALA A N 1
ATOM 605 C CA . ALA A 1 85 ? -0.203 -0.668 -5.977 1 96.06 85 ALA A CA 1
ATOM 606 C C . ALA A 1 85 ? 1.059 -1.522 -5.906 1 96.06 85 ALA A C 1
ATOM 608 O O . ALA A 1 85 ? 1.667 -1.652 -4.84 1 96.06 85 ALA A O 1
ATOM 609 N N . ILE A 1 86 ? 1.432 -2.137 -7.039 1 95.56 86 ILE A N 1
ATOM 610 C CA . ILE A 1 86 ? 2.588 -3.025 -7.094 1 95.56 86 ILE A CA 1
ATOM 611 C C . ILE A 1 86 ? 3.396 -2.742 -8.359 1 95.56 86 ILE A C 1
ATOM 613 O O . ILE A 1 86 ? 2.865 -2.213 -9.336 1 95.56 86 ILE A O 1
ATOM 617 N N . CYS A 1 87 ? 4.668 -3.107 -8.289 1 96.94 87 CYS A N 1
ATOM 618 C CA . CYS A 1 87 ? 5.52 -2.924 -9.453 1 96.94 87 CYS A CA 1
ATOM 619 C C . CYS A 1 87 ? 5.008 -3.74 -10.641 1 96.94 87 CYS A C 1
ATOM 621 O O . CYS A 1 87 ? 4.633 -4.902 -10.477 1 96.94 87 CYS A O 1
ATOM 623 N N . ARG A 1 88 ? 4.98 -3.162 -11.797 1 95.94 88 ARG A N 1
ATOM 624 C CA . ARG A 1 88 ? 4.59 -3.885 -13.008 1 95.94 88 ARG A CA 1
ATOM 625 C C . ARG A 1 88 ? 5.613 -4.957 -13.359 1 95.94 88 ARG A C 1
ATOM 627 O O . ARG A 1 88 ? 6.812 -4.68 -13.422 1 95.94 88 ARG A O 1
ATOM 634 N N . GLU A 1 89 ? 5.133 -6.164 -13.562 1 92.81 89 GLU A N 1
ATOM 635 C CA . GLU A 1 89 ? 6.062 -7.203 -14 1 92.81 89 GLU A CA 1
ATOM 636 C C . GLU A 1 89 ? 6.793 -6.789 -15.273 1 92.81 89 GLU A C 1
ATOM 638 O O . GLU A 1 89 ? 6.207 -6.156 -16.156 1 92.81 89 GLU A O 1
ATOM 643 N N . PRO A 1 90 ? 8.109 -7.066 -15.453 1 95.75 90 PRO A N 1
ATOM 644 C CA . PRO A 1 90 ? 8.945 -7.957 -14.641 1 95.75 90 PRO A CA 1
ATOM 645 C C . PRO A 1 90 ? 9.727 -7.211 -13.562 1 95.75 90 PRO A C 1
ATOM 647 O O . PRO A 1 90 ? 10.742 -7.715 -13.07 1 95.75 90 PRO A O 1
ATOM 650 N N . LEU A 1 91 ? 9.242 -5.875 -13.32 1 96.75 91 LEU A N 1
ATOM 651 C CA . LEU A 1 91 ? 9.906 -5.102 -12.281 1 96.75 91 LEU A CA 1
ATOM 652 C C . LEU A 1 91 ? 9.688 -5.734 -10.914 1 96.75 91 LEU A C 1
ATOM 654 O O . LEU A 1 91 ? 8.68 -6.406 -10.688 1 96.75 91 LEU A O 1
ATOM 658 N N . ARG A 1 92 ? 10.633 -5.523 -10.008 1 96.12 92 ARG A N 1
ATOM 659 C CA . ARG A 1 92 ? 10.539 -5.977 -8.625 1 96.12 92 ARG A CA 1
ATOM 660 C C . ARG A 1 92 ? 10.852 -4.844 -7.648 1 96.12 92 ARG A C 1
ATOM 662 O O . ARG A 1 92 ? 11.594 -3.92 -7.98 1 96.12 92 ARG A O 1
ATOM 669 N N . CYS A 1 93 ? 10.227 -4.941 -6.535 1 95.81 93 CYS A N 1
ATOM 670 C CA . CYS A 1 93 ? 10.492 -3.936 -5.512 1 95.81 93 CYS A CA 1
ATOM 671 C C . CYS A 1 93 ? 11.766 -4.27 -4.742 1 95.81 93 CYS A C 1
ATOM 673 O O . CYS A 1 93 ? 11.789 -5.223 -3.961 1 95.81 93 CYS A O 1
ATOM 675 N N . VAL A 1 94 ? 12.727 -3.529 -4.98 1 94.88 94 VAL A N 1
ATOM 676 C CA . VAL A 1 94 ? 14.008 -3.697 -4.305 1 94.88 94 VAL A CA 1
ATOM 677 C C . VAL A 1 94 ? 14.383 -2.41 -3.57 1 94.88 94 VAL A C 1
ATOM 679 O O . VAL A 1 94 ? 14.492 -1.346 -4.184 1 94.88 94 VAL A O 1
ATOM 682 N N . ARG A 1 95 ? 14.531 -2.49 -2.273 1 91.75 95 ARG A N 1
ATOM 683 C CA . ARG A 1 95 ? 14.883 -1.359 -1.423 1 91.75 95 ARG A CA 1
ATOM 684 C C . ARG A 1 95 ? 13.93 -0.189 -1.642 1 91.75 95 ARG A C 1
ATOM 686 O O . ARG A 1 95 ? 14.367 0.957 -1.775 1 91.75 95 ARG A O 1
ATOM 693 N N . GLY A 1 96 ? 12.641 -0.558 -1.892 1 94.56 96 GLY A N 1
ATOM 694 C CA . GLY A 1 96 ? 11.609 0.466 -1.903 1 94.56 96 GLY A CA 1
ATOM 695 C C . GLY A 1 96 ? 11.422 1.109 -3.264 1 94.56 96 GLY A C 1
ATOM 696 O O . GLY A 1 96 ? 10.766 2.148 -3.381 1 94.56 96 GLY A O 1
ATOM 697 N N . VAL A 1 97 ? 12.141 0.54 -4.227 1 96.44 97 VAL A N 1
ATOM 698 C CA . VAL A 1 97 ? 12.039 1.104 -5.57 1 96.44 97 VAL A CA 1
ATOM 699 C C . VAL A 1 97 ? 11.781 -0.009 -6.582 1 96.44 97 VAL A C 1
ATOM 701 O O . VAL A 1 97 ? 12.375 -1.085 -6.496 1 96.44 97 VAL A O 1
ATOM 704 N N . CYS A 1 98 ? 10.844 0.286 -7.52 1 97.5 98 CYS A N 1
ATOM 705 C CA . CYS A 1 98 ? 10.602 -0.671 -8.594 1 97.5 98 CYS A CA 1
ATOM 706 C C . CYS A 1 98 ? 11.758 -0.686 -9.586 1 97.5 98 CYS A C 1
ATOM 708 O O . CYS A 1 98 ? 12.016 0.309 -10.266 1 97.5 98 CYS A O 1
ATOM 710 N N . VAL A 1 99 ? 12.43 -1.849 -9.703 1 96.88 99 VAL A N 1
ATOM 711 C CA . VAL A 1 99 ? 13.609 -1.908 -10.57 1 96.88 99 VAL A CA 1
ATOM 712 C C . VAL A 1 99 ? 13.555 -3.17 -11.422 1 96.88 99 VAL A C 1
ATOM 714 O O . VAL A 1 99 ? 12.875 -4.137 -11.078 1 96.88 99 VAL A O 1
ATOM 717 N N . LYS A 1 100 ? 14.172 -3.068 -12.664 1 94.38 100 LYS A N 1
ATOM 718 C CA . LYS A 1 100 ? 14.344 -4.25 -13.508 1 94.38 100 LYS A CA 1
ATOM 719 C C . LYS A 1 100 ? 15.391 -5.195 -12.922 1 94.38 100 LYS A C 1
ATOM 721 O O . LYS A 1 100 ? 16.5 -4.777 -12.609 1 94.38 100 LYS A O 1
ATOM 726 N N . ILE A 1 101 ? 14.969 -6.328 -12.508 1 84.94 101 ILE A N 1
ATOM 727 C CA . ILE A 1 101 ? 15.969 -7.262 -12 1 84.94 101 ILE A CA 1
ATOM 728 C C . ILE A 1 101 ? 16.719 -7.895 -13.164 1 84.94 101 ILE A C 1
ATOM 730 O O . ILE A 1 101 ? 16.109 -8.359 -14.133 1 84.94 101 ILE A O 1
ATOM 734 N N . THR A 1 102 ? 17.844 -7.406 -13.469 1 71.31 102 THR A N 1
ATOM 735 C CA . THR A 1 102 ? 18.688 -7.977 -14.508 1 71.31 102 THR A CA 1
ATOM 736 C C . THR A 1 102 ? 19.031 -9.43 -14.195 1 71.31 102 THR A C 1
ATOM 738 O O . THR A 1 102 ? 19.5 -9.75 -13.102 1 71.31 102 THR A O 1
ATOM 741 N N . PRO A 1 103 ? 18.469 -10.375 -15.031 1 61.47 103 PRO A N 1
ATOM 742 C CA . PRO A 1 103 ? 18.922 -11.758 -14.828 1 61.47 103 PRO A CA 1
ATOM 743 C C . PRO A 1 103 ? 20.438 -11.883 -14.758 1 61.47 103 PRO A C 1
ATOM 745 O O . PRO A 1 103 ? 21.156 -11.102 -15.398 1 61.47 103 PRO A O 1
ATOM 748 N N . ARG A 1 104 ? 21 -12.234 -13.531 1 50.25 104 ARG A N 1
ATOM 749 C CA . ARG A 1 104 ? 22.406 -12.578 -13.539 1 50.25 104 ARG A CA 1
ATOM 750 C C . ARG A 1 104 ? 22.766 -13.445 -14.742 1 50.25 104 ARG A C 1
ATOM 752 O O . ARG A 1 104 ? 22.094 -14.438 -15.016 1 50.25 104 ARG A O 1
ATOM 759 N N . ARG A 1 105 ? 23.344 -12.867 -15.797 1 41.5 105 ARG A N 1
ATOM 760 C CA . ARG A 1 105 ? 23.984 -13.781 -16.734 1 41.5 105 ARG A CA 1
ATOM 761 C C . ARG A 1 105 ? 24.891 -14.766 -16 1 41.5 105 ARG A C 1
ATOM 763 O O . ARG A 1 105 ? 25.438 -14.445 -14.945 1 41.5 105 ARG A O 1
ATOM 770 N N . MET B 1 1 ? -27.188 -0.945 43.875 1 44.44 1 MET B N 1
ATOM 771 C CA . MET B 1 1 ? -27.406 -0.601 42.469 1 44.44 1 MET B CA 1
ATOM 772 C C . MET B 1 1 ? -26.688 0.693 42.094 1 44.44 1 MET B C 1
ATOM 774 O O . MET B 1 1 ? -26.453 0.967 40.938 1 44.44 1 MET B O 1
ATOM 778 N N . ARG B 1 2 ? -26.547 1.62 43.188 1 62.56 2 ARG B N 1
ATOM 779 C CA . ARG B 1 2 ? -25.984 2.93 42.875 1 62.56 2 ARG B CA 1
ATOM 780 C C . ARG B 1 2 ? -24.5 2.836 42.562 1 62.56 2 ARG B C 1
ATOM 782 O O . ARG B 1 2 ? -23.984 3.604 41.75 1 62.56 2 ARG B O 1
ATOM 789 N N . THR B 1 3 ? -23.828 1.948 43.094 1 66.44 3 THR B N 1
ATOM 790 C CA . THR B 1 3 ? -22.391 1.821 42.875 1 66.44 3 THR B CA 1
ATOM 791 C C . THR B 1 3 ? -22.078 1.176 41.531 1 66.44 3 THR B C 1
ATOM 793 O O . THR B 1 3 ? -21.094 1.513 40.906 1 66.44 3 THR B O 1
ATOM 796 N N . SER B 1 4 ? -23.047 0.333 41.156 1 67.5 4 SER B N 1
ATOM 797 C CA . SER B 1 4 ? -22.812 -0.309 39.875 1 67.5 4 SER B CA 1
ATOM 798 C C . SER B 1 4 ? -23 0.675 38.719 1 67.5 4 SER B C 1
ATOM 800 O O . SER B 1 4 ? -22.344 0.571 37.688 1 67.5 4 SER B O 1
ATOM 802 N N . LEU B 1 5 ? -23.828 1.661 39.031 1 62.12 5 LEU B N 1
ATOM 803 C CA . LEU B 1 5 ? -24.078 2.637 37.969 1 62.12 5 LEU B CA 1
ATOM 804 C C . LEU B 1 5 ? -22.906 3.6 37.844 1 62.12 5 LEU B C 1
ATOM 806 O O . LEU B 1 5 ? -22.547 3.984 36.719 1 62.12 5 LEU B O 1
ATOM 810 N N . VAL B 1 6 ? -22.281 3.914 39 1 64.31 6 VAL B N 1
ATOM 811 C CA . VAL B 1 6 ? -21.141 4.832 38.969 1 64.31 6 VAL B CA 1
ATOM 812 C C . VAL B 1 6 ? -19.938 4.156 38.312 1 64.31 6 VAL B C 1
ATOM 814 O O . VAL B 1 6 ? -19.219 4.773 37.531 1 64.31 6 VAL B O 1
ATOM 817 N N . LEU B 1 7 ? -19.828 2.893 38.531 1 63.72 7 LEU B N 1
ATOM 818 C CA . LEU B 1 7 ? -18.719 2.16 37.906 1 63.72 7 LEU B CA 1
ATOM 819 C C . LEU B 1 7 ? -18.938 2.004 36.406 1 63.72 7 LEU B C 1
ATOM 821 O O . LEU B 1 7 ? -17.984 2.113 35.625 1 63.72 7 LEU B O 1
ATOM 825 N N . LEU B 1 8 ? -20.234 1.899 36.094 1 62.94 8 LEU B N 1
ATOM 826 C CA . LEU B 1 8 ? -20.547 1.803 34.656 1 62.94 8 LEU B CA 1
ATOM 827 C C . LEU B 1 8 ? -20.359 3.15 33.969 1 62.94 8 LEU B C 1
ATOM 829 O O . LEU B 1 8 ? -19.875 3.209 32.844 1 62.94 8 LEU B O 1
ATOM 833 N N . LEU B 1 9 ? -20.672 4.258 34.656 1 60.97 9 LEU B N 1
ATOM 834 C CA . LEU B 1 9 ? -20.5 5.59 34.094 1 60.97 9 LEU B CA 1
ATOM 835 C C . LEU B 1 9 ? -19.016 5.926 33.938 1 60.97 9 LEU B C 1
ATOM 837 O O . LEU B 1 9 ? -18.609 6.555 32.969 1 60.97 9 LEU B O 1
ATOM 841 N N . LEU B 1 10 ? -18.172 5.465 34.844 1 58.31 10 LEU B N 1
ATOM 842 C CA . LEU B 1 10 ? -16.75 5.727 34.781 1 58.31 10 LEU B CA 1
ATOM 843 C C . LEU B 1 10 ? -16.094 4.902 33.656 1 58.31 10 LEU B C 1
ATOM 845 O O . LEU B 1 10 ? -15.188 5.383 32.969 1 58.31 10 LEU B O 1
ATOM 849 N N . ALA B 1 11 ? -16.656 3.752 33.375 1 59.03 11 ALA B N 1
ATOM 850 C CA . ALA B 1 11 ? -16.094 2.904 32.312 1 59.03 11 ALA B CA 1
ATOM 851 C C . ALA B 1 11 ? -16.391 3.463 30.938 1 59.03 11 ALA B C 1
ATOM 853 O O . ALA B 1 11 ? -15.586 3.344 30.016 1 59.03 11 ALA B O 1
ATOM 854 N N . CYS B 1 12 ? -17.469 4.203 30.766 1 55.59 12 CYS B N 1
ATOM 855 C CA . CYS B 1 12 ? -17.875 4.695 29.453 1 55.59 12 CYS B CA 1
ATOM 856 C C . CYS B 1 12 ? -17.047 5.914 29.047 1 55.59 12 CYS B C 1
ATOM 858 O O . CYS B 1 12 ? -16.859 6.176 27.859 1 55.59 12 CYS B O 1
ATOM 860 N N . VAL B 1 13 ? -16.75 6.793 29.969 1 55.94 13 VAL B N 1
ATOM 861 C CA . VAL B 1 13 ? -16.031 8.023 29.656 1 55.94 13 VAL B CA 1
ATOM 862 C C . VAL B 1 13 ? -14.609 7.695 29.219 1 55.94 13 VAL B C 1
ATOM 864 O O . VAL B 1 13 ? -13.93 8.531 28.609 1 55.94 13 VAL B O 1
ATOM 867 N N . VAL B 1 14 ? -14.086 6.535 29.578 1 54.41 14 VAL B N 1
ATOM 868 C CA . VAL B 1 14 ? -12.688 6.254 29.25 1 54.41 14 VAL B CA 1
ATOM 869 C C . VAL B 1 14 ? -12.594 5.77 27.797 1 54.41 14 VAL B C 1
ATOM 871 O O . VAL B 1 14 ? -11.5 5.73 27.234 1 54.41 14 VAL B O 1
ATOM 874 N N . ALA B 1 15 ? -13.664 5.258 27.25 1 50.81 15 ALA B N 1
ATOM 875 C CA . ALA B 1 15 ? -13.547 4.688 25.906 1 50.81 15 ALA B CA 1
ATOM 876 C C . ALA B 1 15 ? -13.477 5.785 24.844 1 50.81 15 ALA B C 1
ATOM 878 O O . ALA B 1 15 ? -12.82 5.621 23.812 1 50.81 15 ALA B O 1
ATOM 879 N N . VAL B 1 16 ? -14.266 6.84 24.922 1 52.5 16 VAL B N 1
ATOM 880 C CA . VAL B 1 16 ? -14.367 7.816 23.844 1 52.5 16 VAL B CA 1
ATOM 881 C C . VAL B 1 16 ? -13.023 8.531 23.672 1 52.5 16 VAL B C 1
ATOM 883 O O . VAL B 1 16 ? -12.703 8.992 22.562 1 52.5 16 VAL B O 1
ATOM 886 N N . ALA B 1 17 ? -12.312 8.758 24.656 1 49.94 17 ALA B N 1
ATOM 887 C CA . ALA B 1 17 ? -11.117 9.586 24.516 1 49.94 17 ALA B CA 1
ATOM 888 C C . ALA B 1 17 ? -10.016 8.844 23.781 1 49.94 17 ALA B C 1
ATOM 890 O O . ALA B 1 17 ? -8.953 9.406 23.5 1 49.94 17 ALA B O 1
ATOM 891 N N . TYR B 1 18 ? -10.211 7.582 23.438 1 49.12 18 TYR B N 1
ATOM 892 C CA . TYR B 1 18 ? -9.07 6.82 22.953 1 49.12 18 TYR B CA 1
ATOM 893 C C . TYR B 1 18 ? -8.789 7.129 21.484 1 49.12 18 TYR B C 1
ATOM 895 O O . TYR B 1 18 ? -7.664 6.945 21.016 1 49.12 18 TYR B O 1
ATOM 903 N N . GLY B 1 19 ? -9.773 7.426 20.641 1 49.72 19 GLY B N 1
ATOM 904 C CA . GLY B 1 19 ? -9.469 7.582 19.219 1 49.72 19 GLY B CA 1
ATOM 905 C C . GLY B 1 19 ? -8.586 8.781 18.938 1 49.72 19 GLY B C 1
ATOM 906 O O . GLY B 1 19 ? -7.691 8.711 18.094 1 49.72 19 GLY B O 1
ATOM 907 N N . ASP B 1 20 ? -9.008 10.039 19.188 1 51.75 20 ASP B N 1
ATOM 908 C CA . ASP B 1 20 ? -8.234 11.273 19.094 1 51.75 20 ASP B CA 1
ATOM 909 C C . ASP B 1 20 ? -6.93 11.172 19.875 1 51.75 20 ASP B C 1
ATOM 911 O O . ASP B 1 20 ? -5.977 11.914 19.609 1 51.75 20 ASP B O 1
ATOM 915 N N . LEU B 1 21 ? -6.789 10.117 20.578 1 64.94 21 LEU B N 1
ATOM 916 C CA . LEU B 1 21 ? -5.832 10.016 21.688 1 64.94 21 LEU B CA 1
ATOM 917 C C . LEU B 1 21 ? -4.574 9.281 21.234 1 64.94 21 LEU B C 1
ATOM 919 O O . LEU B 1 21 ? -3.477 9.578 21.719 1 64.94 21 LEU B O 1
ATOM 923 N N . VAL B 1 22 ? -4.625 8.492 20.062 1 80.75 22 VAL B N 1
ATOM 924 C CA . VAL B 1 22 ? -3.395 7.734 19.875 1 80.75 22 VAL B CA 1
ATOM 925 C C . VAL B 1 22 ? -2.297 8.648 19.328 1 80.75 22 VAL B C 1
ATOM 927 O O . VAL B 1 22 ? -1.198 8.703 19.891 1 80.75 22 VAL B O 1
ATOM 930 N N . CYS B 1 23 ? -2.443 9.391 18.156 1 87.94 23 CYS B N 1
ATOM 931 C CA . CYS B 1 23 ? -1.396 10.203 17.547 1 87.94 23 CYS B CA 1
ATOM 932 C C . CYS B 1 23 ? -1.474 11.648 18.031 1 87.94 23 CYS B C 1
ATOM 934 O O . CYS B 1 23 ? -0.508 12.406 17.906 1 87.94 23 CYS B O 1
ATOM 936 N N . GLY B 1 24 ? -2.225 12.055 18.906 1 83.12 24 GLY B N 1
ATOM 937 C CA . GLY B 1 24 ? -2.35 13.43 19.375 1 83.12 24 GLY B CA 1
ATOM 938 C C . GLY B 1 24 ? -1.436 14.398 18.641 1 83.12 24 GLY B C 1
ATOM 939 O O . GLY B 1 24 ? -0.634 13.984 17.797 1 83.12 24 GLY B O 1
ATOM 940 N N . SER B 1 25 ? -1.422 15.789 18.875 1 87.5 25 SER B N 1
ATOM 941 C CA . SER B 1 25 ? -0.65 16.828 18.203 1 87.5 25 SER B CA 1
ATOM 942 C C . SER B 1 25 ? 0.817 16.781 18.609 1 87.5 25 SER B C 1
ATOM 944 O O . SER B 1 25 ? 1.685 17.281 17.891 1 87.5 25 SER B O 1
ATOM 946 N N . SER B 1 26 ? 1.092 16.188 19.688 1 91 26 SER B N 1
ATOM 947 C CA . SER B 1 26 ? 2.461 16.203 20.188 1 91 26 SER B CA 1
ATOM 948 C C . SER B 1 26 ? 3.148 14.859 19.969 1 91 26 SER B C 1
ATOM 950 O O . SER B 1 26 ? 4.336 14.703 20.266 1 91 26 SER B O 1
ATOM 952 N N . TYR B 1 2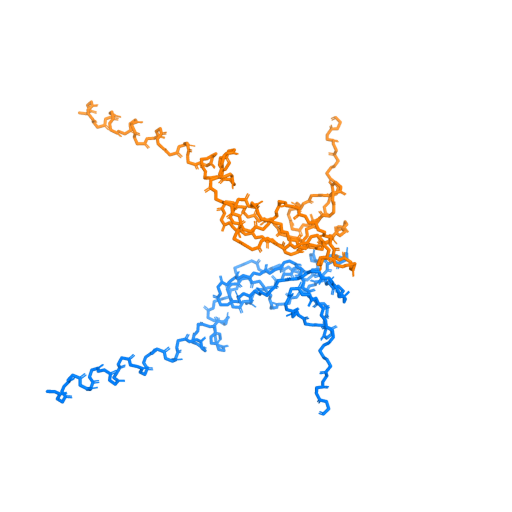7 ? 2.467 13.945 19.406 1 93.88 27 TYR B N 1
ATOM 953 C CA . TYR B 1 27 ? 2.984 12.586 19.312 1 93.88 27 TYR B CA 1
ATOM 954 C C . TYR B 1 27 ? 4.312 12.555 18.562 1 93.88 27 TYR B C 1
ATOM 956 O O . TYR B 1 27 ? 5.289 11.984 19.047 1 93.88 27 TYR B O 1
ATOM 964 N N . CYS B 1 28 ? 4.391 13.094 17.391 1 95 28 CYS B N 1
ATOM 965 C CA . CYS B 1 28 ? 5.594 13.039 16.562 1 95 28 CYS B CA 1
ATOM 966 C C . CYS B 1 28 ? 6.762 13.727 17.266 1 95 28 CYS B C 1
ATOM 968 O O . CYS B 1 28 ? 7.91 13.305 17.125 1 95 28 CYS B O 1
ATOM 970 N N . ARG B 1 29 ? 6.547 14.852 17.984 1 94.44 29 ARG B N 1
ATOM 971 C CA . ARG B 1 29 ? 7.594 15.531 18.75 1 94.44 29 ARG B CA 1
ATOM 972 C C . ARG B 1 29 ? 8.188 14.602 19.797 1 94.44 29 ARG B C 1
ATOM 974 O O . ARG B 1 29 ? 9.398 14.625 20.047 1 94.44 29 ARG B O 1
ATOM 981 N N . GLN B 1 30 ? 7.402 13.891 20.422 1 94.62 30 GLN B N 1
ATOM 982 C CA . GLN B 1 30 ? 7.82 13.008 21.5 1 94.62 30 GLN B CA 1
ATOM 983 C C . GLN B 1 30 ? 8.406 11.711 20.969 1 94.62 30 GLN B C 1
ATOM 985 O O . GLN B 1 30 ? 9.062 10.969 21.688 1 94.62 30 GLN B O 1
ATOM 990 N N . HIS B 1 31 ? 8.172 11.391 19.672 1 94.25 31 HIS B N 1
ATOM 991 C CA . HIS B 1 31 ? 8.648 10.164 19.047 1 94.25 31 HIS B CA 1
ATOM 992 C C . HIS B 1 31 ? 9.305 10.461 17.703 1 94.25 31 HIS B C 1
ATOM 994 O O . HIS B 1 31 ? 8.758 10.125 16.641 1 94.25 31 HIS B O 1
ATOM 1000 N N . PRO B 1 32 ? 10.453 11.062 17.703 1 93.56 32 PRO B N 1
ATOM 1001 C CA . PRO B 1 32 ? 11.133 11.406 16.453 1 93.56 32 PRO B CA 1
ATOM 1002 C C . PRO B 1 32 ? 11.586 10.18 15.672 1 93.56 32 PRO B C 1
ATOM 1004 O O . PRO B 1 32 ? 11.836 9.125 16.266 1 93.56 32 PRO B O 1
ATOM 1007 N N . CYS B 1 33 ? 11.68 10.352 14.367 1 93.88 33 CYS B N 1
ATOM 1008 C CA . CYS B 1 33 ? 12.148 9.273 13.508 1 93.88 33 CYS B CA 1
ATOM 1009 C C . CYS B 1 33 ? 13.625 8.977 13.75 1 93.88 33 CYS B C 1
ATOM 1011 O O . CYS B 1 33 ? 14.43 9.906 13.891 1 93.88 33 CYS B O 1
ATOM 1013 N N . ALA B 1 34 ? 14.008 7.766 13.844 1 92.31 34 ALA B N 1
ATOM 1014 C CA . ALA B 1 34 ? 15.391 7.383 14.109 1 92.31 34 ALA B CA 1
ATOM 1015 C C . ALA B 1 34 ? 16.281 7.66 12.906 1 92.31 34 ALA B C 1
ATOM 1017 O O . ALA B 1 34 ? 17.391 8.164 13.055 1 92.31 34 ALA B O 1
ATOM 1018 N N . SER B 1 35 ? 15.859 7.289 11.656 1 92.38 35 SER B N 1
ATOM 1019 C CA . SER B 1 35 ? 16.641 7.457 10.43 1 92.38 35 SER B CA 1
ATOM 1020 C C . SER B 1 35 ? 15.758 7.941 9.281 1 92.38 35 SER B C 1
ATOM 1022 O O . SER B 1 35 ? 15.422 7.168 8.383 1 92.38 35 SER B O 1
ATOM 1024 N N . PRO B 1 36 ? 15.406 9.242 9.352 1 95.25 36 PRO B N 1
ATOM 1025 C CA . PRO B 1 36 ? 14.531 9.766 8.305 1 95.25 36 PRO B CA 1
ATOM 1026 C C . PRO B 1 36 ? 15.195 9.781 6.926 1 95.25 36 PRO B C 1
ATOM 1028 O O . PRO B 1 36 ? 16.391 10.094 6.816 1 95.25 36 PRO B O 1
ATOM 1031 N N . VAL B 1 37 ? 14.422 9.312 5.945 1 95 37 VAL B N 1
ATOM 1032 C CA . VAL B 1 37 ? 14.938 9.359 4.582 1 95 37 VAL B CA 1
ATOM 1033 C C . VAL B 1 37 ? 15.18 10.805 4.164 1 95 37 VAL B C 1
ATOM 1035 O O . VAL B 1 37 ? 14.414 11.695 4.531 1 95 37 VAL B O 1
ATOM 1038 N N . ALA B 1 38 ? 16.203 11.031 3.381 1 96.38 38 ALA B N 1
ATOM 1039 C CA . ALA B 1 38 ? 16.5 12.367 2.871 1 96.38 38 ALA B CA 1
ATOM 1040 C C . ALA B 1 38 ? 15.68 12.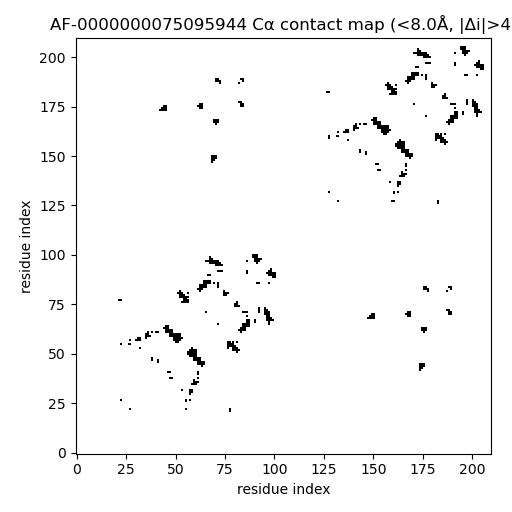672 1.617 1 96.38 38 ALA B C 1
ATOM 1042 O O . ALA B 1 38 ? 15.414 11.773 0.812 1 96.38 38 ALA B O 1
ATOM 1043 N N . ALA B 1 39 ? 15.289 13.969 1.469 1 96.62 39 ALA B N 1
ATOM 1044 C CA . ALA B 1 39 ? 14.539 14.383 0.284 1 96.62 39 ALA B CA 1
ATOM 1045 C C . ALA B 1 39 ? 15.297 14.039 -0.993 1 96.62 39 ALA B C 1
ATOM 1047 O O . ALA B 1 39 ? 14.695 13.648 -1.996 1 96.62 39 ALA B O 1
ATOM 1048 N N . SER B 1 40 ? 16.625 14.133 -0.938 1 96.5 40 SER B N 1
ATOM 1049 C CA . SER B 1 40 ? 17.469 13.906 -2.104 1 96.5 40 SER B CA 1
ATOM 1050 C C . SER B 1 40 ? 17.469 12.438 -2.506 1 96.5 40 SER B C 1
ATOM 1052 O O . SER B 1 40 ? 17.875 12.094 -3.619 1 96.5 40 SER B O 1
ATOM 1054 N N . SER B 1 41 ? 17 11.578 -1.64 1 95.44 41 SER B N 1
ATOM 1055 C CA . SER B 1 41 ? 17.016 10.148 -1.925 1 95.44 41 SER B CA 1
ATOM 1056 C C . SER B 1 41 ? 15.844 9.758 -2.824 1 95.44 41 SER B C 1
ATOM 1058 O O . SER B 1 41 ? 15.82 8.664 -3.385 1 95.44 41 SER B O 1
ATOM 1060 N N . CYS B 1 42 ? 14.836 10.602 -2.938 1 96.88 42 CYS B N 1
ATOM 1061 C CA . CYS B 1 42 ? 13.672 10.336 -3.781 1 96.88 42 CYS B CA 1
ATOM 1062 C C . CYS B 1 42 ? 13.891 10.875 -5.191 1 96.88 42 CYS B C 1
ATOM 1064 O O . CYS B 1 42 ? 14.117 12.07 -5.375 1 96.88 42 CYS B O 1
ATOM 1066 N N . ARG B 1 43 ? 13.859 9.906 -6.055 1 95.19 43 ARG B N 1
ATOM 1067 C CA . ARG B 1 43 ? 14.07 10.297 -7.445 1 95.19 43 ARG B CA 1
ATOM 1068 C C . ARG B 1 43 ? 12.797 10.109 -8.266 1 95.19 43 ARG B C 1
ATOM 1070 O O . ARG B 1 43 ? 12 9.219 -7.984 1 95.19 43 ARG B O 1
ATOM 1077 N N . ASN B 1 44 ? 12.734 10.859 -9.281 1 95.06 44 ASN B N 1
ATOM 1078 C CA . ASN B 1 44 ? 11.594 10.711 -10.164 1 95.06 44 ASN B CA 1
ATOM 1079 C C . ASN B 1 44 ? 11.414 9.258 -10.602 1 95.06 44 ASN B C 1
ATOM 1081 O O . ASN B 1 44 ? 12.383 8.586 -10.945 1 95.06 44 ASN B O 1
ATOM 1085 N N . PRO B 1 45 ? 10.148 8.672 -10.555 1 96 45 PRO B N 1
ATOM 1086 C CA . PRO B 1 45 ? 8.859 9.359 -10.391 1 96 45 PRO B CA 1
ATOM 1087 C C . PRO B 1 45 ? 8.422 9.445 -8.93 1 96 45 PRO B C 1
ATOM 1089 O O . PRO B 1 45 ? 7.316 9.914 -8.641 1 96 45 PRO B O 1
ATOM 1092 N N . SER B 1 46 ? 9.266 9.031 -8.008 1 96.12 46 SER B N 1
ATOM 1093 C CA . SER B 1 46 ? 8.914 9.102 -6.594 1 96.12 46 SER B CA 1
ATOM 1094 C C . SER B 1 46 ? 9.016 10.523 -6.07 1 96.12 46 SER B C 1
ATOM 1096 O O . SER B 1 46 ? 9.805 11.328 -6.578 1 96.12 46 SER B O 1
ATOM 1098 N N . VAL B 1 47 ? 8.18 10.805 -5.086 1 96.81 47 VAL B N 1
ATOM 1099 C CA . VAL B 1 47 ? 8.148 12.141 -4.5 1 96.81 47 VAL B CA 1
ATOM 1100 C C . VAL B 1 47 ? 8.375 12.047 -2.994 1 96.81 47 VAL B C 1
ATOM 1102 O O . VAL B 1 47 ? 7.859 11.133 -2.338 1 96.81 47 VAL B O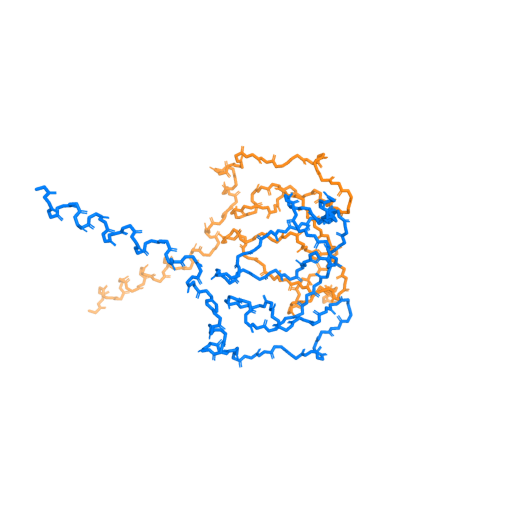 1
ATOM 1105 N N . TYR B 1 48 ? 9.148 13.086 -2.506 1 97.25 48 TYR B N 1
ATOM 1106 C CA . TYR B 1 48 ? 9.422 13.148 -1.074 1 97.25 48 TYR B CA 1
ATOM 1107 C C . TYR B 1 48 ? 8.227 13.711 -0.317 1 97.25 48 TYR B C 1
ATOM 1109 O O . TYR B 1 48 ? 7.707 14.773 -0.669 1 97.25 48 TYR B O 1
ATOM 1117 N N . ARG B 1 49 ? 7.824 12.977 0.711 1 96.56 49 ARG B N 1
ATOM 1118 C CA . ARG B 1 49 ? 6.793 13.461 1.625 1 96.56 49 ARG B CA 1
ATOM 1119 C C . ARG B 1 49 ? 7.305 13.492 3.061 1 96.56 49 ARG B C 1
ATOM 1121 O O . ARG B 1 49 ? 7.676 12.453 3.617 1 96.56 49 ARG B O 1
ATOM 1128 N N . PRO B 1 50 ? 7.227 14.602 3.715 1 95 50 PRO B N 1
ATOM 1129 C CA . PRO B 1 50 ? 7.824 14.734 5.043 1 95 50 PRO B CA 1
ATOM 1130 C C . PRO B 1 50 ? 7.043 13.992 6.121 1 95 50 PRO B C 1
ATOM 1132 O O . PRO B 1 50 ? 7.617 13.578 7.133 1 95 50 PRO B O 1
ATOM 1135 N N . ASN B 1 51 ? 5.758 13.8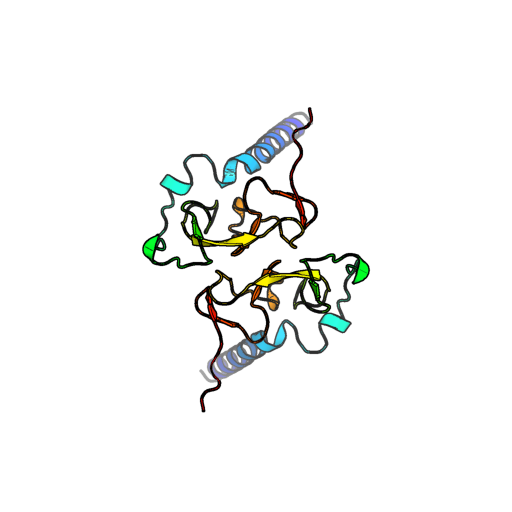91 6.07 1 92.5 51 ASN B N 1
ATOM 1136 C CA . ASN B 1 51 ? 4.879 13.211 7.016 1 92.5 51 ASN B CA 1
ATOM 1137 C C . ASN B 1 51 ? 4.055 12.125 6.336 1 92.5 51 ASN B C 1
ATOM 1139 O O . ASN B 1 51 ? 2.953 12.391 5.848 1 92.5 51 ASN B O 1
ATOM 1143 N N . HIS B 1 52 ? 4.715 10.922 6.438 1 94.31 52 HIS B N 1
ATOM 1144 C CA . HIS B 1 52 ? 4.051 9.883 5.656 1 94.31 52 HIS B CA 1
ATOM 1145 C C . HIS B 1 52 ? 4.234 8.516 6.293 1 94.31 52 HIS B C 1
ATOM 1147 O O . HIS B 1 52 ? 3.285 7.73 6.383 1 94.31 52 HIS B O 1
ATOM 1153 N N . ALA B 1 53 ? 5.406 8.266 6.723 1 93.44 53 ALA B N 1
ATOM 1154 C CA . ALA B 1 53 ? 5.738 6.91 7.16 1 93.44 53 ALA B CA 1
ATOM 1155 C C . ALA B 1 53 ? 5.805 6.828 8.68 1 93.44 53 ALA B C 1
ATOM 1157 O O . ALA B 1 53 ? 5.812 7.852 9.367 1 93.44 53 ALA B O 1
ATOM 1158 N N . GLY B 1 54 ? 5.809 5.512 9.125 1 91.12 54 GLY B N 1
ATOM 1159 C CA . GLY B 1 54 ? 5.867 5.297 10.562 1 91.12 54 GLY B CA 1
ATOM 1160 C C . GLY B 1 54 ? 4.527 5.492 11.25 1 91.12 54 GLY B C 1
ATOM 1161 O O . GLY B 1 54 ? 3.539 5.848 10.602 1 91.12 54 GLY B O 1
ATOM 1162 N N . LYS B 1 55 ? 4.605 5.16 12.609 1 92.44 55 LYS B N 1
ATOM 1163 C CA . LYS B 1 55 ? 3.395 5.363 13.391 1 92.44 55 LYS B CA 1
ATOM 1164 C C . LYS B 1 55 ? 2.979 6.832 13.391 1 92.44 55 LYS B C 1
ATOM 1166 O O . LYS B 1 55 ? 3.82 7.723 13.539 1 92.44 55 LYS B O 1
ATOM 1171 N N . CYS B 1 56 ? 1.661 7.113 13.141 1 94.31 56 CYS B N 1
ATOM 1172 C CA . CYS B 1 56 ? 1.035 8.43 13.109 1 94.31 56 CYS B CA 1
ATOM 1173 C C . CYS B 1 56 ? 1.633 9.289 12 1 94.31 56 CYS B C 1
ATOM 1175 O O . CYS B 1 56 ? 1.523 10.516 12.031 1 94.31 56 CYS B O 1
ATOM 1177 N N . ALA B 1 57 ? 2.385 8.609 11.062 1 93.88 57 ALA B N 1
ATOM 1178 C CA . ALA B 1 57 ? 2.93 9.25 9.867 1 93.88 57 ALA B CA 1
ATOM 1179 C C . ALA B 1 57 ? 3.939 10.336 10.25 1 93.88 57 ALA B C 1
ATOM 1181 O O . ALA B 1 57 ? 3.957 11.414 9.648 1 93.88 57 ALA B O 1
ATOM 1182 N N . CYS B 1 58 ? 4.77 10.055 11.234 1 95.88 58 CYS B N 1
ATOM 1183 C CA . CYS B 1 58 ? 5.703 11.055 11.742 1 95.88 58 CYS B CA 1
ATOM 1184 C C . CYS B 1 58 ? 6.957 11.125 10.875 1 95.88 58 CYS B C 1
ATOM 1186 O O . CYS B 1 58 ? 7.723 12.086 10.953 1 95.88 58 CYS B O 1
ATOM 1188 N N . CYS B 1 59 ? 7.234 10.203 10.062 1 96.88 59 CYS B N 1
ATOM 1189 C CA . CYS B 1 59 ? 8.5 10.07 9.352 1 96.88 59 CYS B CA 1
ATOM 1190 C C . CYS B 1 59 ? 8.328 10.359 7.867 1 96.88 59 CYS B C 1
ATOM 1192 O O . CYS B 1 59 ? 7.254 10.141 7.309 1 96.88 59 CYS B O 1
ATOM 1194 N N . PRO B 1 60 ? 9.383 10.844 7.219 1 97.19 60 PRO B N 1
ATOM 1195 C CA . PRO B 1 60 ? 9.312 11.07 5.773 1 97.19 60 PRO B CA 1
ATOM 1196 C C . PRO B 1 60 ? 9.422 9.773 4.973 1 97.19 60 PRO B C 1
ATOM 1198 O O . PRO B 1 60 ? 9.828 8.742 5.512 1 97.19 60 PRO B O 1
ATOM 1201 N N . ALA B 1 61 ? 9.016 9.844 3.77 1 96.75 61 ALA B N 1
ATOM 1202 C CA . ALA B 1 61 ? 9.141 8.711 2.855 1 96.75 61 ALA B CA 1
ATOM 1203 C C . ALA B 1 61 ? 9.109 9.172 1.402 1 96.75 61 ALA B C 1
ATOM 1205 O O . ALA B 1 61 ? 8.68 10.289 1.107 1 96.75 61 ALA B O 1
ATOM 1206 N N . CYS B 1 62 ? 9.672 8.344 0.534 1 97.38 62 CYS B N 1
ATOM 1207 C CA . CYS B 1 62 ? 9.383 8.477 -0.89 1 97.38 62 CYS B CA 1
ATOM 1208 C C . CYS B 1 62 ? 8.055 7.812 -1.236 1 97.38 62 CYS B C 1
ATOM 1210 O O . CYS B 1 62 ? 7.777 6.695 -0.793 1 97.38 62 CYS B O 1
ATOM 1212 N N . VAL B 1 63 ? 7.266 8.492 -2.002 1 97.56 63 VAL B N 1
ATOM 1213 C CA . VAL B 1 63 ? 5.957 7.941 -2.324 1 97.56 63 VAL B CA 1
ATOM 1214 C C . VAL B 1 63 ? 5.684 8.094 -3.818 1 97.56 63 VAL B C 1
ATOM 1216 O O . VAL B 1 63 ? 6.312 8.914 -4.492 1 97.56 63 VAL B O 1
ATOM 1219 N N . THR B 1 64 ? 4.832 7.246 -4.309 1 97.62 64 THR B N 1
ATOM 1220 C CA . THR B 1 64 ? 4.336 7.332 -5.68 1 97.62 64 THR B CA 1
ATOM 1221 C C . THR B 1 64 ? 2.906 7.867 -5.703 1 97.62 64 THR B C 1
ATOM 1223 O O . THR B 1 64 ? 2.064 7.438 -4.91 1 97.62 64 THR B O 1
ATOM 1226 N N . PHE B 1 65 ? 2.672 8.789 -6.652 1 97.12 65 PHE B N 1
ATOM 1227 C CA . PHE B 1 65 ? 1.326 9.336 -6.773 1 97.12 65 PHE B CA 1
ATOM 1228 C C . PHE B 1 65 ? 0.497 8.516 -7.758 1 97.12 65 PHE B C 1
ATOM 1230 O O . PHE B 1 65 ? 0.987 8.133 -8.82 1 97.12 65 PHE B O 1
ATOM 1237 N N . LEU B 1 66 ? -0.687 8.328 -7.336 1 97.25 66 LEU B N 1
ATOM 1238 C CA . LEU B 1 66 ? -1.646 7.602 -8.164 1 97.25 66 LEU B CA 1
ATOM 1239 C C . LEU B 1 66 ? -2.609 8.562 -8.852 1 97.25 66 LEU B C 1
ATOM 1241 O O . LEU B 1 66 ? -3.029 9.562 -8.25 1 97.25 66 LEU B O 1
ATOM 1245 N N . SER B 1 67 ? -2.982 8.203 -10.016 1 96.25 67 SER B N 1
ATOM 1246 C CA . SER B 1 67 ? -3.871 9.055 -10.805 1 96.25 67 SER B CA 1
ATOM 1247 C C . SER B 1 67 ? -5.332 8.695 -10.578 1 96.25 67 SER B C 1
ATOM 1249 O O . SER B 1 67 ? -5.633 7.711 -9.891 1 96.25 67 SER B O 1
ATOM 1251 N N . GLU B 1 68 ? -6.191 9.617 -11.172 1 96.69 68 GLU B N 1
ATOM 1252 C CA . GLU B 1 68 ? -7.625 9.367 -11.086 1 96.69 68 GLU B CA 1
ATOM 1253 C C . GLU B 1 68 ? -7.984 7.996 -11.648 1 96.69 68 GLU B C 1
ATOM 1255 O O . GLU B 1 68 ? -7.473 7.602 -12.703 1 96.69 68 GLU B O 1
ATOM 1260 N N . GLY B 1 69 ? -8.836 7.238 -10.883 1 97 69 GLY B N 1
ATOM 1261 C CA . GLY B 1 69 ? -9.281 5.926 -11.328 1 97 69 GLY B CA 1
ATOM 1262 C C . GLY B 1 69 ? -8.398 4.797 -10.844 1 97 69 GLY B C 1
ATOM 1263 O O . GLY B 1 69 ? -8.766 3.625 -10.938 1 97 69 GLY B O 1
ATOM 1264 N N . ALA B 1 70 ? -7.254 5.145 -10.32 1 97.75 70 ALA B N 1
ATOM 1265 C CA . ALA B 1 70 ? -6.309 4.133 -9.859 1 97.75 70 ALA B CA 1
ATOM 1266 C C . ALA B 1 70 ? -6.832 3.42 -8.609 1 97.75 70 ALA B C 1
ATOM 1268 O O . ALA B 1 70 ? -7.535 4.02 -7.797 1 97.75 70 ALA B O 1
ATOM 1269 N N . ALA B 1 71 ? -6.504 2.107 -8.531 1 97.31 71 ALA B N 1
ATOM 1270 C CA . ALA B 1 71 ? -6.789 1.369 -7.301 1 97.31 71 ALA B CA 1
ATOM 1271 C C . ALA B 1 71 ? -5.965 1.91 -6.137 1 97.31 71 ALA B C 1
ATOM 1273 O O . ALA B 1 71 ? -4.777 2.203 -6.289 1 97.31 71 ALA B O 1
ATOM 1274 N N . CYS B 1 72 ? -6.594 2.059 -5.031 1 95.94 72 CYS B N 1
ATOM 1275 C CA . CYS B 1 72 ? -5.953 2.58 -3.828 1 95.94 72 CYS B CA 1
ATOM 1276 C C . CYS B 1 72 ? -6.523 1.924 -2.578 1 95.94 72 CYS B C 1
ATOM 1278 O O . CYS B 1 72 ? -7.418 1.081 -2.666 1 95.94 72 CYS B O 1
ATOM 1280 N N . LYS B 1 73 ? -5.836 2.152 -1.457 1 91 73 LYS B N 1
ATOM 1281 C CA . LYS B 1 73 ? -6.297 1.688 -0.152 1 91 73 LYS B CA 1
ATOM 1282 C C . LYS B 1 73 ? -6.172 2.789 0.898 1 91 73 LYS B C 1
ATOM 1284 O O . LYS B 1 73 ? -5.254 3.609 0.839 1 91 73 LYS B O 1
ATOM 1289 N N . THR B 1 74 ? -7.203 2.777 1.689 1 88.12 74 THR B N 1
ATOM 1290 C CA . THR B 1 74 ? -7.117 3.658 2.85 1 88.12 74 THR B CA 1
ATOM 1291 C C . THR B 1 74 ? -6.312 3.004 3.969 1 88.12 74 THR B C 1
ATOM 1293 O O . THR B 1 74 ? -6.492 1.819 4.258 1 88.12 74 THR B O 1
ATOM 1296 N N . TYR B 1 75 ? -5.445 3.846 4.625 1 85.44 75 TYR B N 1
ATOM 1297 C CA . TYR B 1 75 ? -4.543 3.301 5.633 1 85.44 75 TYR B CA 1
ATOM 1298 C C . TYR B 1 75 ? -4.711 4.023 6.965 1 85.44 75 TYR B C 1
ATOM 1300 O O . TYR B 1 75 ? -5.078 5.199 6.996 1 85.44 75 TYR B O 1
ATOM 1308 N N . SER B 1 76 ? -4.414 3.25 8.008 1 87.5 76 SER B N 1
ATOM 1309 C CA . SER B 1 76 ? -4.48 3.818 9.352 1 87.5 76 SER B CA 1
ATOM 1310 C C . SER B 1 76 ? -3.111 4.309 9.812 1 87.5 76 SER B C 1
ATOM 1312 O O . SER B 1 76 ? -2.223 3.502 10.109 1 87.5 76 SER B O 1
ATOM 1314 N N . LYS B 1 77 ? -3.01 5.625 9.914 1 87.06 77 LYS B N 1
ATOM 1315 C CA . LYS B 1 77 ? -1.745 6.168 10.406 1 87.06 77 LYS B CA 1
ATOM 1316 C C . LYS B 1 77 ? -1.505 5.777 11.859 1 87.06 77 LYS B C 1
ATOM 1318 O O . LYS B 1 77 ? -0.358 5.625 12.281 1 87.06 77 LYS B O 1
ATOM 1323 N N . GLU B 1 78 ? -2.605 5.66 12.633 1 89.31 78 GLU B N 1
ATOM 1324 C CA . GLU B 1 78 ? -2.5 5.281 14.039 1 89.31 78 GLU B CA 1
ATOM 1325 C C . GLU B 1 78 ? -1.877 3.895 14.188 1 89.31 78 GLU B C 1
ATOM 1327 O O . GLU B 1 78 ? -1.164 3.631 15.156 1 89.31 78 GLU B O 1
ATOM 1332 N N . LEU B 1 79 ? -2.156 3.055 13.227 1 87 79 LEU B N 1
ATOM 1333 C CA . LEU B 1 79 ? -1.631 1.694 13.281 1 87 79 LEU B CA 1
ATOM 1334 C C . LEU B 1 79 ? -0.284 1.602 12.57 1 87 79 LEU B C 1
ATOM 1336 O O . LEU B 1 79 ? 0.323 0.529 12.523 1 87 79 LEU B O 1
ATOM 1340 N N . GLY B 1 80 ? 0.163 2.721 12.031 1 86.56 80 GLY B N 1
ATOM 1341 C CA . GLY B 1 80 ? 1.453 2.734 11.359 1 86.56 80 GLY B CA 1
ATOM 1342 C C . GLY B 1 80 ? 1.396 2.195 9.945 1 86.56 80 GLY B C 1
ATOM 1343 O O . GLY B 1 80 ? 2.422 1.807 9.375 1 86.56 80 GLY B O 1
ATOM 1344 N N . GLU B 1 81 ? 0.164 2.094 9.391 1 85.38 81 GLU B N 1
ATOM 1345 C CA . GLU B 1 81 ? 0.032 1.662 8 1 85.38 81 GLU B CA 1
ATOM 1346 C C . GLU B 1 81 ? 0.451 2.77 7.039 1 85.38 81 GLU B C 1
ATOM 1348 O O . GLU B 1 81 ? -0.091 3.875 7.082 1 85.38 81 GLU B O 1
ATOM 1353 N N . THR B 1 82 ? 1.436 2.547 6.289 1 86.12 82 THR B N 1
ATOM 1354 C CA . THR B 1 82 ? 1.999 3.582 5.43 1 86.12 82 THR B CA 1
ATOM 1355 C C . THR B 1 82 ? 2.139 3.078 3.994 1 86.12 82 THR B C 1
ATOM 1357 O O . THR B 1 82 ? 3.092 2.363 3.674 1 86.12 82 THR B O 1
ATOM 1360 N N . PRO B 1 83 ? 1.293 3.521 3.125 1 89.81 83 PRO B N 1
ATOM 1361 C CA . PRO B 1 83 ? 1.391 3.055 1.739 1 89.81 83 PRO B CA 1
ATOM 1362 C C . PRO B 1 83 ? 2.553 3.693 0.982 1 89.81 83 PRO B C 1
ATOM 1364 O O . PRO B 1 83 ? 2.977 4.801 1.315 1 89.81 83 PRO B O 1
ATOM 1367 N N . SER B 1 84 ? 3.057 2.959 0.008 1 92.44 84 SER B N 1
ATOM 1368 C CA . SER B 1 84 ? 4.105 3.516 -0.84 1 92.44 84 SER B CA 1
ATOM 1369 C C . SER B 1 84 ? 3.518 4.32 -1.994 1 92.44 84 SER B C 1
ATOM 1371 O O . SER B 1 84 ? 4.227 5.09 -2.646 1 92.44 84 SER B O 1
ATOM 1373 N N . ALA B 1 85 ? 2.256 4.102 -2.246 1 96 85 ALA B N 1
ATOM 1374 C CA . ALA B 1 85 ? 1.558 4.824 -3.309 1 96 85 ALA B CA 1
ATOM 1375 C C . ALA B 1 85 ? 0.242 5.41 -2.803 1 96 85 ALA B C 1
ATOM 1377 O O . ALA B 1 85 ? -0.52 4.73 -2.109 1 96 85 ALA B O 1
ATOM 1378 N N . ILE B 1 86 ? -0.009 6.688 -3.121 1 95.56 86 ILE B N 1
ATOM 1379 C CA . ILE B 1 86 ? -1.202 7.387 -2.652 1 95.56 86 ILE B CA 1
ATOM 1380 C C . ILE B 1 86 ? -1.8 8.211 -3.793 1 95.56 86 ILE B C 1
ATOM 1382 O O . ILE B 1 86 ? -1.099 8.562 -4.742 1 95.56 86 ILE B O 1
ATOM 1386 N N . CYS B 1 87 ? -3.088 8.477 -3.646 1 96.88 87 CYS B N 1
ATOM 1387 C CA . CYS B 1 87 ? -3.75 9.297 -4.656 1 96.88 87 CYS B CA 1
ATOM 1388 C C . CYS B 1 87 ? -3.127 10.688 -4.727 1 96.88 87 CYS B C 1
ATOM 1390 O O . CYS B 1 87 ? -2.848 11.297 -3.693 1 96.88 87 CYS B O 1
ATOM 1392 N N . ARG B 1 88 ? -2.902 11.195 -5.906 1 95.88 88 ARG B N 1
ATOM 1393 C CA . ARG B 1 88 ? -2.391 12.547 -6.078 1 95.88 88 ARG B CA 1
ATOM 1394 C C . ARG B 1 88 ? -3.424 13.586 -5.645 1 95.88 88 ARG B C 1
ATOM 1396 O O . ARG B 1 88 ? -4.582 13.523 -6.062 1 95.88 88 ARG B O 1
ATOM 1403 N N . GLU B 1 89 ? -2.998 14.492 -4.793 1 92.75 89 GLU B N 1
ATOM 1404 C CA . GLU B 1 89 ? -3.922 15.562 -4.43 1 92.75 89 GLU B CA 1
ATOM 1405 C C . GLU B 1 89 ? -4.43 16.297 -5.668 1 92.75 89 GLU B C 1
ATOM 1407 O O . GLU B 1 89 ? -3.682 16.5 -6.625 1 92.75 89 GLU B O 1
ATOM 1412 N N . PRO B 1 90 ? -5.738 16.703 -5.758 1 95.62 90 PRO B N 1
ATOM 1413 C CA . PRO B 1 90 ? -6.734 16.734 -4.684 1 95.62 90 PRO B CA 1
ATOM 1414 C C . PRO B 1 90 ? -7.609 15.477 -4.66 1 95.62 90 PRO B C 1
ATOM 1416 O O . PRO B 1 90 ? -8.719 15.508 -4.121 1 95.62 90 PRO B O 1
ATOM 1419 N N . LEU B 1 91 ? -7.086 14.391 -5.453 1 96.69 91 LEU B N 1
ATOM 1420 C CA . LEU B 1 91 ? -7.836 13.141 -5.461 1 96.69 91 LEU B CA 1
ATOM 1421 C C . LEU B 1 91 ? -7.859 12.508 -4.07 1 96.69 91 LEU B C 1
ATOM 1423 O O . LEU B 1 91 ? -6.938 12.719 -3.275 1 96.69 91 LEU B O 1
ATOM 1427 N N . ARG B 1 92 ? -8.898 11.75 -3.791 1 96.06 92 ARG B N 1
ATOM 1428 C CA . ARG B 1 92 ? -9.039 11.008 -2.545 1 96.06 92 ARG B CA 1
ATOM 1429 C C . ARG B 1 92 ? -9.406 9.555 -2.82 1 96.06 92 ARG B C 1
ATOM 1431 O O . ARG B 1 92 ? -10.039 9.242 -3.834 1 96.06 92 ARG B O 1
ATOM 1438 N N . CYS B 1 93 ? -8.961 8.734 -1.936 1 95.75 93 CYS B N 1
ATOM 1439 C CA . CYS B 1 93 ? -9.305 7.32 -2.078 1 95.75 93 CYS B CA 1
ATOM 1440 C C . CYS B 1 93 ? -10.688 7.039 -1.517 1 95.75 93 CYS B C 1
ATOM 1442 O O . CYS B 1 93 ? -10.891 7.07 -0.301 1 95.75 93 CYS B O 1
ATOM 1444 N N . VAL B 1 94 ? -11.562 6.809 -2.383 1 94.81 94 VAL B N 1
ATOM 1445 C CA . VAL B 1 94 ? -12.938 6.496 -2.006 1 94.81 94 VAL B CA 1
ATOM 1446 C C . VAL B 1 94 ? -13.32 5.121 -2.549 1 94.81 94 VAL B C 1
ATOM 1448 O O . VAL B 1 94 ? -13.273 4.891 -3.76 1 94.81 94 VAL B O 1
ATOM 1451 N N . ARG B 1 95 ? -13.648 4.203 -1.685 1 91.56 95 ARG B N 1
ATOM 1452 C CA . ARG B 1 95 ? -14.055 2.846 -2.039 1 91.56 95 ARG B CA 1
ATOM 1453 C C . ARG B 1 95 ? -13.008 2.178 -2.92 1 91.56 95 ARG B C 1
ATOM 1455 O O . ARG B 1 95 ? -13.344 1.553 -3.93 1 91.56 95 ARG B O 1
ATOM 1462 N N . GLY B 1 96 ? -11.711 2.52 -2.627 1 94.56 96 GLY B N 1
ATOM 1463 C CA . GLY B 1 96 ? -10.625 1.79 -3.258 1 94.56 96 GLY B CA 1
ATOM 1464 C C . GLY B 1 96 ? -10.203 2.381 -4.59 1 94.56 96 GLY B C 1
ATOM 1465 O O . GLY B 1 96 ? -9.477 1.745 -5.352 1 94.56 96 GLY B O 1
ATOM 1466 N N . VAL B 1 97 ? -10.812 3.543 -4.863 1 96.31 97 VAL B N 1
ATOM 1467 C CA . VAL B 1 97 ? -10.484 4.18 -6.137 1 96.31 97 VAL B CA 1
ATOM 1468 C C . VAL B 1 97 ? -10.156 5.652 -5.91 1 96.31 97 VAL B C 1
ATOM 1470 O O . VAL B 1 97 ? -10.828 6.332 -5.137 1 96.31 97 VAL B O 1
ATOM 1473 N N . CYS B 1 98 ? -9.086 6.105 -6.602 1 97.44 98 CYS B N 1
ATOM 1474 C CA . CYS B 1 98 ? -8.758 7.527 -6.535 1 97.44 98 CYS B CA 1
ATOM 1475 C C . CYS B 1 98 ? -9.758 8.359 -7.328 1 97.44 98 CYS B C 1
ATOM 1477 O O . CYS B 1 98 ? -9.844 8.234 -8.547 1 97.44 98 CYS B O 1
ATOM 1479 N N . VAL B 1 99 ? -10.484 9.234 -6.625 1 96.88 99 VAL B N 1
ATOM 1480 C CA . VAL B 1 99 ? -11.523 10 -7.305 1 96.88 99 VAL B CA 1
ATOM 1481 C C . VAL B 1 99 ? -11.43 11.469 -6.895 1 96.88 99 VAL B C 1
ATOM 1483 O O . VAL B 1 99 ? -10.875 11.797 -5.844 1 96.88 99 VAL B O 1
ATOM 1486 N N . LYS B 1 100 ? -11.852 12.391 -7.863 1 94.31 100 LYS B N 1
ATOM 1487 C CA . LYS B 1 100 ? -11.977 13.812 -7.543 1 94.31 100 LYS B CA 1
ATOM 1488 C C . LYS B 1 100 ? -13.148 14.062 -6.602 1 94.31 100 LYS B C 1
ATOM 1490 O O . LYS B 1 100 ? -14.273 13.625 -6.871 1 94.31 100 LYS B O 1
ATOM 1495 N N . ILE B 1 101 ? -12.867 14.445 -5.422 1 84.88 101 ILE B N 1
ATOM 1496 C CA . ILE B 1 101 ? -13.984 14.734 -4.535 1 84.88 101 ILE B CA 1
ATOM 1497 C C . ILE B 1 101 ? -14.602 16.094 -4.902 1 84.88 101 ILE B C 1
ATOM 1499 O O . ILE B 1 101 ? -13.883 17.078 -5.086 1 84.88 101 ILE B O 1
ATOM 1503 N N . THR B 1 102 ? -15.609 16.094 -5.68 1 70.38 102 THR B N 1
ATOM 1504 C CA . THR B 1 102 ? -16.328 17.312 -6.031 1 70.38 102 THR B CA 1
ATOM 1505 C C . THR B 1 102 ? -16.812 18.031 -4.777 1 70.38 102 THR B C 1
ATOM 1507 O O . THR B 1 102 ? -17.453 17.438 -3.916 1 70.38 102 THR B O 1
ATOM 1510 N N . PRO B 1 103 ? -16.219 19.25 -4.508 1 61.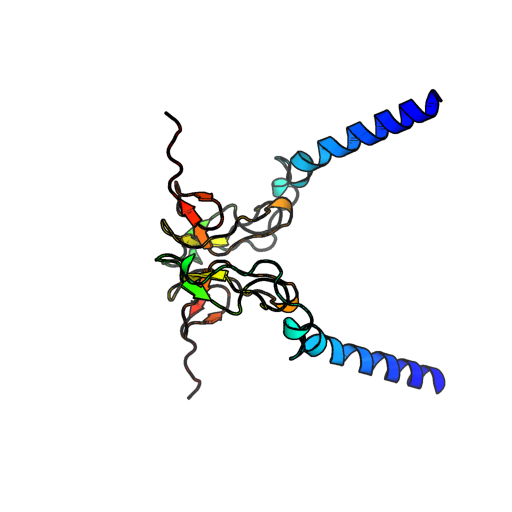03 103 PRO B N 1
ATOM 1511 C CA . PRO B 1 103 ? -16.797 20.031 -3.408 1 61.03 103 PRO B CA 1
ATOM 1512 C C . PRO B 1 103 ? -18.312 20.141 -3.508 1 61.03 103 PRO B C 1
ATOM 1514 O O . PRO B 1 103 ? -18.859 20.172 -4.613 1 61.03 103 PRO B O 1
ATOM 1517 N N . ARG B 1 104 ? -19.078 19.484 -2.535 1 50 104 ARG B N 1
ATOM 1518 C CA . ARG B 1 104 ? -20.5 19.812 -2.502 1 50 104 ARG B CA 1
ATOM 1519 C C . ARG B 1 104 ? -20.719 21.312 -2.689 1 50 104 ARG B C 1
ATOM 1521 O O . ARG B 1 104 ? -20.109 22.125 -2.008 1 50 104 ARG B O 1
ATOM 1528 N N . ARG B 1 105 ? -21.078 21.766 -3.902 1 41.44 105 ARG B N 1
ATOM 1529 C CA . ARG B 1 105 ? -21.656 23.094 -3.92 1 41.44 105 ARG B CA 1
ATOM 1530 C C . ARG B 1 105 ? -22.75 23.234 -2.859 1 41.44 105 ARG B C 1
ATOM 1532 O O . ARG B 1 105 ? -23.422 22.266 -2.527 1 41.44 105 ARG B O 1
#